Protein AF-A0A845M973-F1 (afdb_monomer)

Structure (mmCIF, N/CA/C/O backbone):
data_AF-A0A845M973-F1
#
_entry.id   AF-A0A845M973-F1
#
loop_
_atom_site.group_PDB
_atom_site.id
_atom_site.type_symbol
_atom_site.label_atom_id
_atom_site.label_alt_id
_atom_site.label_comp_id
_atom_site.label_asym_id
_atom_site.label_entity_id
_atom_site.label_seq_id
_atom_site.pdbx_PDB_ins_code
_atom_site.Cartn_x
_atom_site.Cartn_y
_atom_site.Cartn_z
_atom_site.occupancy
_atom_site.B_iso_or_equiv
_atom_site.auth_seq_id
_atom_site.auth_comp_id
_atom_site.auth_asym_id
_atom_site.auth_atom_id
_atom_site.pdbx_PDB_model_num
ATOM 1 N N . MET A 1 1 ? 4.273 -19.108 -10.638 1.00 31.70 1 MET A N 1
ATOM 2 C CA . MET A 1 1 ? 5.138 -18.362 -9.696 1.00 31.70 1 MET A CA 1
ATOM 3 C C . MET A 1 1 ? 4.333 -18.143 -8.424 1.00 31.70 1 MET A C 1
ATOM 5 O O . MET A 1 1 ? 3.126 -17.984 -8.568 1.00 31.70 1 MET A O 1
ATOM 9 N N . PRO A 1 2 ? 4.911 -18.217 -7.215 1.00 29.28 2 PRO A N 1
ATOM 10 C CA . PRO A 1 2 ? 4.140 -17.965 -6.001 1.00 29.28 2 PRO A CA 1
ATOM 11 C C . PRO A 1 2 ? 3.751 -16.478 -5.914 1.00 29.28 2 PRO A C 1
ATOM 13 O O . PRO A 1 2 ? 4.566 -15.607 -6.217 1.00 29.28 2 PRO A O 1
ATOM 16 N N . LEU A 1 3 ? 2.496 -16.212 -5.546 1.00 27.56 3 LEU A N 1
ATOM 17 C CA . LEU A 1 3 ? 1.984 -14.883 -5.195 1.00 27.56 3 LEU A CA 1
ATOM 18 C C . LEU A 1 3 ? 2.627 -14.421 -3.881 1.00 27.56 3 LEU A C 1
ATOM 20 O O . LEU A 1 3 ? 2.802 -15.236 -2.972 1.00 27.56 3 LEU A O 1
ATOM 24 N N . LYS A 1 4 ? 2.958 -13.130 -3.756 1.00 31.61 4 LYS A N 1
ATOM 25 C CA . LYS A 1 4 ? 3.402 -12.577 -2.470 1.00 31.61 4 LYS A CA 1
ATOM 26 C C . LYS A 1 4 ? 2.209 -12.365 -1.560 1.00 31.61 4 LYS A C 1
ATOM 28 O O . LYS A 1 4 ? 1.213 -11.799 -1.987 1.00 31.61 4 LYS A O 1
ATOM 33 N N . THR A 1 5 ? 2.319 -12.770 -0.303 1.00 36.38 5 THR A N 1
ATOM 34 C CA . THR A 1 5 ? 1.262 -12.541 0.684 1.00 36.38 5 THR A CA 1
ATOM 35 C C . THR A 1 5 ? 1.669 -11.391 1.598 1.00 36.38 5 THR A C 1
ATOM 37 O O . THR A 1 5 ? 2.703 -11.459 2.249 1.00 36.38 5 THR A O 1
ATOM 40 N N . THR A 1 6 ? 0.868 -10.335 1.644 1.00 35.75 6 THR A N 1
ATOM 41 C CA . THR A 1 6 ? 0.960 -9.281 2.656 1.00 35.75 6 THR A CA 1
ATOM 42 C C . THR A 1 6 ? -0.144 -9.538 3.674 1.00 35.75 6 THR A C 1
ATOM 44 O O . THR A 1 6 ? -1.317 -9.602 3.310 1.00 35.75 6 THR A O 1
ATOM 47 N N . GLN A 1 7 ? 0.189 -9.709 4.946 1.00 35.84 7 GLN A N 1
ATOM 48 C CA . GLN A 1 7 ? -0.807 -9.971 5.984 1.00 35.84 7 GLN A CA 1
ATOM 49 C C . GLN A 1 7 ? -1.012 -8.706 6.825 1.00 35.84 7 GLN A C 1
ATOM 51 O O . GLN A 1 7 ? -0.075 -7.972 7.120 1.00 35.84 7 GLN A O 1
ATOM 56 N N . LEU A 1 8 ? -2.249 -8.386 7.190 1.00 32.47 8 LEU A N 1
ATOM 57 C CA . LEU A 1 8 ? -2.534 -7.337 8.168 1.00 32.47 8 LEU A CA 1
ATOM 58 C C . LEU A 1 8 ? -3.010 -8.019 9.448 1.00 32.47 8 LEU A C 1
ATOM 60 O O . LEU A 1 8 ? -4.032 -8.704 9.460 1.00 32.47 8 LEU A O 1
ATOM 64 N N . ALA A 1 9 ? -2.238 -7.845 10.513 1.00 33.09 9 ALA A N 1
ATOM 65 C CA . ALA A 1 9 ? -2.456 -8.436 11.819 1.00 33.09 9 ALA A CA 1
ATOM 66 C C . ALA A 1 9 ? -3.034 -7.402 12.790 1.00 33.09 9 ALA A C 1
ATOM 68 O O . ALA A 1 9 ? -2.584 -6.263 12.817 1.00 33.09 9 ALA A O 1
ATOM 69 N N . PHE A 1 10 ? -3.973 -7.782 13.650 1.00 34.75 10 PHE A N 1
ATOM 70 C CA . PHE A 1 10 ? -4.493 -6.897 14.701 1.00 34.75 10 PHE A CA 1
ATOM 71 C C . PHE A 1 10 ? -4.244 -7.482 16.105 1.00 34.75 10 PHE A C 1
ATOM 73 O O . PHE A 1 10 ? -4.262 -8.702 16.283 1.00 34.75 10 PHE A O 1
ATOM 80 N N . ALA A 1 11 ? -3.969 -6.646 17.114 1.00 32.91 11 ALA A N 1
ATOM 81 C CA . ALA A 1 11 ? -3.747 -7.060 18.504 1.00 32.91 11 ALA A CA 1
ATOM 82 C C . ALA A 1 11 ? -4.332 -6.076 19.527 1.00 32.91 11 ALA A C 1
ATOM 84 O O . ALA A 1 11 ? -4.243 -4.871 19.370 1.00 32.91 11 ALA A O 1
ATOM 85 N N . ALA A 1 12 ? -4.910 -6.561 20.620 1.00 33.31 12 ALA A N 1
ATOM 86 C CA . ALA A 1 12 ? -5.414 -5.680 21.676 1.00 33.31 12 ALA A CA 1
ATOM 87 C C . ALA A 1 12 ? -4.277 -5.215 22.610 1.00 33.31 12 ALA A C 1
ATOM 89 O O . ALA A 1 12 ? -3.415 -6.011 22.988 1.00 33.31 12 ALA A O 1
ATOM 90 N N . ALA A 1 13 ? -4.293 -3.948 23.031 1.00 34.69 13 ALA A N 1
ATOM 91 C CA . ALA A 1 13 ? -3.368 -3.421 24.037 1.00 34.69 13 ALA A CA 1
ATOM 92 C C . ALA A 1 13 ? -3.943 -3.591 25.456 1.00 34.69 13 ALA A C 1
ATOM 94 O O . ALA A 1 13 ? -5.002 -3.043 25.745 1.00 34.69 13 ALA A O 1
ATOM 95 N N . PHE A 1 14 ? -3.247 -4.286 26.368 1.00 37.53 14 PHE A N 1
ATOM 96 C CA . PHE A 1 14 ? -3.538 -4.226 27.813 1.00 37.53 14 PHE A CA 1
ATOM 97 C C . PHE A 1 14 ? -2.258 -4.310 28.669 1.00 37.53 14 PHE A C 1
ATOM 99 O O . PHE A 1 14 ? -1.285 -4.946 28.253 1.00 37.53 14 PHE A O 1
ATOM 106 N N . PRO A 1 15 ? -2.220 -3.685 29.868 1.00 37.50 15 PRO A N 1
ATOM 107 C CA . PRO A 1 15 ? -1.037 -3.654 30.714 1.00 37.50 15 PRO A CA 1
ATOM 108 C C . PRO A 1 15 ? -0.795 -5.013 31.375 1.00 37.50 15 PRO A C 1
ATOM 110 O O . PRO A 1 15 ? -1.717 -5.658 31.868 1.00 37.50 15 PRO A O 1
ATOM 113 N N . LEU A 1 16 ? 0.484 -5.385 31.398 1.00 44.50 16 LEU A N 1
ATOM 114 C CA . LEU A 1 16 ? 1.144 -6.448 32.158 1.00 44.50 16 LEU A CA 1
ATOM 115 C C . LEU A 1 16 ? 0.275 -7.172 33.214 1.00 44.50 16 LEU A C 1
ATOM 117 O O . LEU A 1 16 ? 0.169 -6.731 34.357 1.00 44.50 16 LEU A O 1
ATOM 121 N N . LEU A 1 17 ? -0.244 -8.350 32.860 1.00 36.22 17 LEU A N 1
ATOM 122 C CA . LEU A 1 17 ? -0.428 -9.478 33.777 1.00 36.22 17 LEU A CA 1
ATOM 123 C C . LEU A 1 17 ? -0.459 -10.784 32.973 1.00 36.22 17 LEU A C 1
ATOM 125 O O . LEU A 1 17 ? -1.098 -10.907 31.933 1.00 36.22 17 LEU A O 1
ATOM 129 N N . LEU A 1 18 ? 0.345 -11.730 33.446 1.00 40.66 18 LEU A N 1
ATOM 130 C CA . LEU A 1 18 ? 0.792 -12.933 32.761 1.00 40.66 18 LEU A CA 1
ATOM 131 C C . LEU A 1 18 ? -0.341 -13.973 32.637 1.00 40.66 18 LEU A C 1
ATOM 133 O O . LEU A 1 18 ? -0.429 -14.895 33.438 1.00 40.66 18 LEU A O 1
ATOM 137 N N . THR A 1 19 ? -1.186 -13.838 31.616 1.00 33.56 19 THR A N 1
ATOM 138 C CA . THR A 1 19 ? -1.995 -14.925 31.037 1.00 33.56 19 THR A CA 1
ATOM 139 C C . THR A 1 19 ? -2.169 -14.635 29.549 1.00 33.56 19 THR A C 1
ATOM 141 O O . THR A 1 19 ? -2.999 -13.815 29.168 1.00 33.56 19 THR A O 1
ATOM 144 N N . SER A 1 20 ? -1.365 -15.274 28.698 1.00 34.19 20 SER A N 1
ATOM 145 C CA . SER A 1 20 ? -1.457 -15.163 27.237 1.00 34.19 20 SER A CA 1
ATOM 146 C C . SER A 1 20 ? -2.658 -15.950 26.702 1.00 34.19 20 SER A C 1
ATOM 148 O O . SER A 1 20 ? -2.512 -16.958 26.013 1.00 34.19 20 SER A O 1
ATOM 150 N N . THR A 1 21 ? -3.865 -15.522 27.048 1.00 35.47 21 THR A N 1
ATOM 151 C CA . THR A 1 21 ? -5.027 -15.787 26.206 1.00 35.47 21 THR A CA 1
ATOM 152 C C . THR A 1 21 ? -5.011 -14.703 25.143 1.00 35.47 21 THR A C 1
ATOM 154 O O . THR A 1 21 ? -5.243 -13.541 25.469 1.00 35.47 21 THR A O 1
ATOM 157 N N . LEU A 1 22 ? -4.664 -15.068 23.906 1.00 40.78 22 LEU A N 1
ATOM 158 C CA . LEU A 1 22 ? -4.862 -14.226 22.728 1.00 40.78 22 LEU A CA 1
ATOM 159 C C . LEU A 1 22 ? -6.330 -13.787 22.732 1.00 40.78 22 LEU A C 1
ATOM 161 O O . LEU A 1 22 ? -7.222 -14.570 22.416 1.00 40.78 22 LEU A O 1
ATOM 165 N N . THR A 1 23 ? -6.595 -12.569 23.195 1.00 44.12 23 THR A N 1
ATOM 166 C CA . THR A 1 23 ? -7.900 -11.946 23.010 1.00 44.12 23 THR A CA 1
ATOM 167 C C . THR A 1 23 ? -8.103 -11.803 21.506 1.00 44.12 23 THR A C 1
ATOM 169 O O . THR A 1 23 ? -7.170 -11.331 20.844 1.00 44.12 23 THR A O 1
ATOM 172 N N . PRO A 1 24 ? -9.262 -12.205 20.955 1.00 54.09 24 PRO A N 1
ATOM 173 C CA . PRO A 1 24 ? -9.554 -11.946 19.551 1.00 54.09 24 PRO A CA 1
ATOM 174 C C . PRO A 1 24 ? -9.375 -10.450 19.278 1.00 54.09 24 PRO A C 1
ATOM 176 O O . PRO A 1 24 ? -9.589 -9.624 20.175 1.00 54.09 24 PRO A O 1
ATOM 179 N N . ALA A 1 25 ? -8.938 -10.105 18.067 1.00 56.28 25 ALA A N 1
ATOM 180 C CA . ALA A 1 25 ? -8.920 -8.714 17.648 1.00 56.28 25 ALA A CA 1
ATOM 181 C C . ALA A 1 25 ? -10.307 -8.116 17.899 1.00 56.28 25 ALA A C 1
ATOM 183 O O . ALA A 1 25 ? -11.324 -8.694 17.521 1.00 56.28 25 ALA A O 1
ATOM 184 N N . ALA A 1 26 ? -10.350 -6.983 18.592 1.00 65.19 26 ALA A N 1
ATOM 185 C CA . ALA A 1 26 ? -11.585 -6.237 18.696 1.00 65.19 26 ALA A CA 1
ATOM 186 C C . ALA A 1 26 ? -11.786 -5.495 17.375 1.00 65.19 26 ALA A C 1
ATOM 188 O O . ALA A 1 26 ? -10.930 -4.691 17.002 1.00 65.19 26 ALA A O 1
ATOM 189 N N . ALA A 1 27 ? -12.895 -5.753 16.686 1.00 73.69 27 ALA A N 1
ATOM 190 C CA . ALA A 1 27 ? -13.362 -4.860 15.636 1.00 73.69 27 ALA A CA 1
ATOM 191 C C . ALA A 1 27 ? -13.695 -3.487 16.239 1.00 73.69 27 ALA A C 1
ATOM 193 O O . ALA A 1 27 ? -14.292 -3.400 17.320 1.00 73.69 27 ALA A O 1
ATOM 194 N N . GLY A 1 28 ? -13.294 -2.421 15.549 1.00 85.81 28 GLY A N 1
ATOM 195 C CA . GLY A 1 28 ? -13.515 -1.051 15.990 1.00 85.81 28 GLY A CA 1
ATOM 196 C C . GLY A 1 28 ? -12.348 -0.136 15.645 1.00 85.81 28 GLY A C 1
ATOM 197 O O . GLY A 1 28 ? -11.932 -0.052 14.496 1.00 85.81 28 GLY A O 1
ATOM 198 N N . GLU A 1 29 ? -11.833 0.566 16.646 1.00 92.56 29 GLU A N 1
ATOM 199 C CA . GLU A 1 29 ? -10.764 1.548 16.500 1.00 92.56 29 GLU A CA 1
ATOM 200 C C . GLU A 1 29 ? -9.392 0.884 16.328 1.00 92.56 29 GLU A C 1
ATOM 202 O O . GLU A 1 29 ? -9.038 -0.016 17.091 1.00 92.56 29 GLU A O 1
ATOM 207 N N . ILE A 1 30 ? -8.576 1.398 15.406 1.00 94.06 30 ILE A N 1
ATOM 208 C CA . ILE A 1 30 ? -7.131 1.161 15.368 1.00 94.06 30 ILE A CA 1
ATOM 209 C C . ILE A 1 30 ? -6.437 2.178 16.284 1.00 94.06 30 ILE A C 1
ATOM 211 O O . ILE A 1 30 ? -6.294 3.355 15.953 1.00 94.06 30 ILE A O 1
ATOM 215 N N . THR A 1 31 ? -5.962 1.707 17.434 1.00 94.00 31 THR A N 1
ATOM 216 C CA . THR A 1 31 ? -5.349 2.528 18.491 1.00 94.00 31 THR A CA 1
ATOM 217 C C . THR A 1 31 ? -3.847 2.737 18.313 1.00 94.00 31 THR A C 1
ATOM 219 O O . THR A 1 31 ? -3.249 3.557 19.008 1.00 94.00 31 THR A O 1
ATOM 222 N N . GLY A 1 32 ? -3.219 2.015 17.385 1.00 94.00 32 GLY A N 1
ATOM 223 C CA . GLY A 1 32 ? -1.821 2.234 17.041 1.00 94.00 32 GLY A CA 1
ATOM 224 C C . GLY A 1 32 ? -1.271 1.224 16.045 1.00 94.00 32 GLY A C 1
ATOM 225 O O . GLY A 1 32 ? -1.946 0.281 15.641 1.00 94.00 32 GLY A O 1
ATOM 226 N N . PHE A 1 33 ? -0.012 1.417 15.667 1.00 96.38 33 PHE A N 1
ATOM 227 C CA . PHE A 1 33 ? 0.766 0.467 14.879 1.00 96.38 33 PHE A CA 1
ATOM 228 C C . PHE A 1 33 ? 1.802 -0.202 15.789 1.00 96.38 33 PHE A C 1
ATOM 230 O O . PHE A 1 33 ? 2.600 0.486 16.423 1.00 96.38 33 PHE A O 1
ATOM 237 N N . ASP A 1 34 ? 1.756 -1.531 15.877 1.00 94.69 34 ASP A N 1
ATOM 238 C CA . ASP A 1 34 ? 2.650 -2.346 16.711 1.00 94.69 34 ASP A CA 1
ATOM 239 C C . ASP A 1 34 ? 3.972 -2.630 15.986 1.00 94.69 34 ASP A C 1
ATOM 241 O O . ASP A 1 34 ? 5.044 -2.562 16.584 1.00 94.69 34 ASP A O 1
ATOM 245 N N . GLY A 1 35 ? 3.919 -2.898 14.676 1.00 94.44 35 GLY A N 1
ATOM 246 C CA . GLY A 1 35 ? 5.130 -3.096 13.887 1.00 94.44 35 GLY A CA 1
ATOM 247 C C . GLY A 1 35 ? 4.933 -3.808 12.555 1.00 94.44 35 GLY A C 1
ATOM 248 O O . GLY A 1 35 ? 3.837 -4.238 12.197 1.00 94.44 35 GLY A O 1
ATOM 249 N N . ALA A 1 36 ? 6.041 -3.918 11.827 1.00 95.25 36 ALA A N 1
ATOM 250 C CA . ALA A 1 36 ? 6.170 -4.661 10.581 1.00 95.25 36 ALA A CA 1
ATOM 251 C C . ALA A 1 36 ? 7.010 -5.925 10.811 1.00 95.25 36 ALA A C 1
ATOM 253 O O . ALA A 1 36 ? 8.036 -5.860 11.491 1.00 95.25 36 ALA A O 1
ATOM 254 N N . PHE A 1 37 ? 6.590 -7.052 10.240 1.00 94.94 37 PHE A N 1
ATOM 255 C CA . PHE A 1 37 ? 7.223 -8.357 10.441 1.00 94.94 37 PHE A CA 1
ATOM 256 C C . PHE A 1 37 ? 7.390 -9.110 9.118 1.00 94.94 37 PHE A C 1
ATOM 258 O O . PHE A 1 37 ? 6.716 -8.816 8.132 1.00 94.94 37 PHE A O 1
ATOM 265 N N . GLY A 1 38 ? 8.282 -10.101 9.114 1.00 93.56 38 GLY A N 1
ATOM 266 C CA . GLY A 1 38 ? 8.561 -10.917 7.935 1.00 93.56 38 GLY A CA 1
ATOM 267 C C . GLY A 1 38 ? 9.431 -10.198 6.903 1.00 93.56 38 GLY A C 1
ATOM 268 O O . GLY A 1 38 ? 10.332 -9.437 7.255 1.00 93.56 38 GLY A O 1
ATOM 269 N N . ASP A 1 39 ? 9.156 -10.446 5.626 1.00 92.75 39 ASP A N 1
ATOM 270 C CA . ASP A 1 39 ? 10.010 -10.076 4.491 1.00 92.75 39 ASP A CA 1
ATOM 271 C C . ASP A 1 39 ? 9.729 -8.668 3.951 1.00 92.75 39 ASP A C 1
ATOM 273 O O . ASP A 1 39 ? 9.759 -8.398 2.743 1.00 92.75 39 ASP A O 1
ATOM 277 N N . GLY A 1 40 ? 9.485 -7.728 4.859 1.00 93.75 40 GLY A N 1
ATOM 278 C CA . GLY A 1 40 ? 9.363 -6.326 4.513 1.00 93.75 40 GLY A CA 1
ATOM 279 C C . GLY A 1 40 ? 9.606 -5.389 5.682 1.00 93.75 40 GLY A C 1
ATOM 280 O O . GLY A 1 40 ? 9.678 -5.788 6.842 1.00 93.75 40 GLY A O 1
ATOM 281 N N . ILE A 1 41 ? 9.744 -4.108 5.352 1.00 95.56 41 ILE A N 1
ATOM 282 C CA . ILE A 1 41 ? 9.978 -3.041 6.325 1.00 95.56 41 ILE A CA 1
ATOM 283 C C . ILE A 1 41 ? 9.054 -1.857 6.074 1.00 95.56 41 ILE A C 1
ATOM 285 O O . ILE A 1 41 ? 8.584 -1.646 4.953 1.00 95.56 41 ILE A O 1
ATOM 289 N N . ILE A 1 42 ? 8.883 -1.032 7.107 1.00 97.44 42 ILE A N 1
ATOM 290 C CA . ILE A 1 42 ? 8.415 0.344 6.950 1.00 97.44 42 ILE A CA 1
ATOM 291 C C . ILE A 1 42 ? 9.625 1.257 6.810 1.00 97.44 42 ILE A C 1
ATOM 293 O O . ILE A 1 42 ? 10.473 1.342 7.698 1.00 97.44 42 ILE A O 1
ATOM 297 N N . TYR A 1 43 ? 9.713 1.928 5.667 1.00 96.31 43 TYR A N 1
ATOM 298 C CA . TYR A 1 43 ? 10.751 2.903 5.394 1.00 96.31 43 TYR A CA 1
ATOM 299 C C . TYR A 1 43 ? 10.414 4.238 6.062 1.00 96.31 43 TYR A C 1
ATOM 301 O O . TYR A 1 43 ? 9.370 4.837 5.797 1.00 96.31 43 TYR A O 1
ATOM 309 N N . ILE A 1 44 ? 11.327 4.706 6.912 1.00 97.06 44 ILE A N 1
ATOM 310 C CA . ILE A 1 44 ? 11.241 6.005 7.578 1.00 97.06 44 ILE A CA 1
ATOM 311 C C . ILE A 1 44 ? 11.855 7.061 6.659 1.00 97.06 44 ILE A C 1
ATOM 313 O O . ILE A 1 44 ? 13.074 7.233 6.622 1.00 97.06 44 ILE A O 1
ATOM 317 N N . ASP A 1 45 ? 11.008 7.752 5.900 1.00 94.94 45 ASP A N 1
ATOM 318 C CA . ASP A 1 45 ? 11.449 8.844 5.037 1.00 94.94 45 ASP A CA 1
ATOM 319 C C . ASP A 1 45 ? 11.647 10.139 5.832 1.00 94.94 45 ASP A C 1
ATOM 321 O O . ASP A 1 45 ? 10.723 10.926 6.054 1.00 94.94 45 ASP A O 1
ATOM 325 N N . THR A 1 46 ? 12.884 10.376 6.261 1.00 95.75 46 THR A N 1
ATOM 326 C CA . THR A 1 46 ? 13.231 11.576 7.028 1.00 95.75 46 THR A CA 1
ATOM 327 C C . THR A 1 46 ? 13.126 12.862 6.209 1.00 95.75 46 THR A C 1
ATOM 329 O O . THR A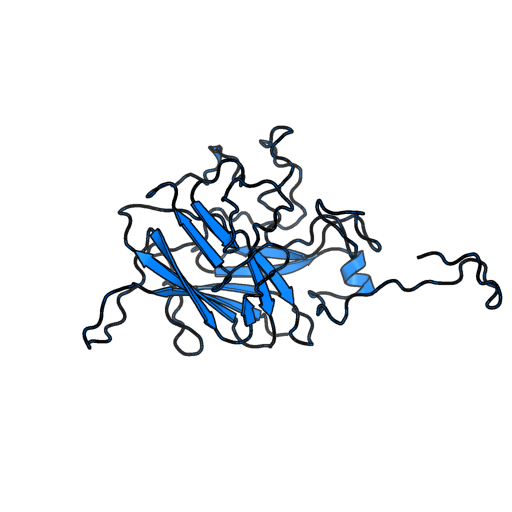 1 46 ? 13.089 13.936 6.800 1.00 95.75 46 THR A O 1
ATOM 332 N N . THR A 1 47 ? 13.083 12.789 4.872 1.00 93.12 47 THR A N 1
ATOM 333 C CA . THR A 1 47 ? 12.903 13.979 4.019 1.00 93.12 47 THR A CA 1
ATOM 334 C C . THR A 1 47 ? 11.461 14.489 4.049 1.00 93.12 47 THR A C 1
ATOM 336 O O . THR A 1 47 ? 11.228 15.686 3.908 1.00 93.12 47 THR A O 1
ATOM 339 N N . GLU A 1 48 ? 10.510 13.601 4.347 1.00 92.12 48 GLU A N 1
ATOM 340 C CA . GLU A 1 48 ? 9.091 13.901 4.573 1.00 92.12 48 GLU A CA 1
ATOM 341 C C . GLU A 1 48 ? 8.740 13.981 6.073 1.00 92.12 48 GLU A C 1
ATOM 343 O O . GLU A 1 48 ? 7.569 13.896 6.454 1.00 92.12 48 GLU A O 1
ATOM 348 N N . ASN A 1 49 ? 9.751 14.127 6.941 1.00 96.12 49 ASN A N 1
ATOM 349 C CA . ASN A 1 49 ? 9.622 14.176 8.403 1.00 96.12 49 ASN A CA 1
ATOM 350 C C . ASN A 1 49 ? 8.917 12.954 9.020 1.00 96.12 49 ASN A C 1
ATOM 352 O O . ASN A 1 49 ? 8.302 13.061 10.081 1.00 96.12 49 ASN A O 1
ATOM 356 N N . VAL A 1 50 ? 8.994 11.785 8.377 1.00 97.25 50 VAL A N 1
ATOM 357 C CA . VAL A 1 50 ? 8.444 10.551 8.945 1.00 97.25 50 VAL A CA 1
ATOM 358 C C . VAL A 1 50 ? 9.287 10.133 10.148 1.00 97.25 50 VAL A C 1
ATOM 360 O O . VAL A 1 50 ? 10.516 10.098 10.087 1.00 97.25 50 VAL A O 1
ATOM 363 N N . THR A 1 51 ? 8.624 9.799 11.249 1.00 97.19 51 THR A N 1
ATOM 364 C CA . THR A 1 51 ? 9.247 9.361 12.506 1.00 97.19 51 THR A CA 1
ATOM 365 C C . THR A 1 51 ? 8.884 7.908 12.816 1.00 97.19 51 THR A C 1
ATOM 367 O O . THR A 1 51 ? 7.857 7.432 12.342 1.00 97.19 51 THR A O 1
ATOM 370 N N . PRO A 1 52 ? 9.680 7.144 13.584 1.00 96.12 52 PRO A N 1
ATOM 371 C CA . PRO A 1 52 ? 9.276 5.802 14.008 1.00 96.12 52 PRO A CA 1
ATOM 372 C C . PRO A 1 52 ? 7.915 5.804 14.739 1.00 96.12 52 PRO A C 1
ATOM 374 O O . PRO A 1 52 ? 7.675 6.713 15.533 1.00 96.12 52 PRO A O 1
ATOM 377 N N . PRO A 1 53 ? 7.039 4.802 14.515 1.00 96.06 53 PRO A N 1
ATOM 378 C CA . PRO A 1 53 ? 7.296 3.537 13.811 1.00 96.06 53 PRO A CA 1
ATOM 379 C C . PRO A 1 53 ? 7.072 3.573 12.284 1.00 96.06 53 PRO A C 1
ATOM 381 O O . PRO A 1 53 ? 7.145 2.536 11.631 1.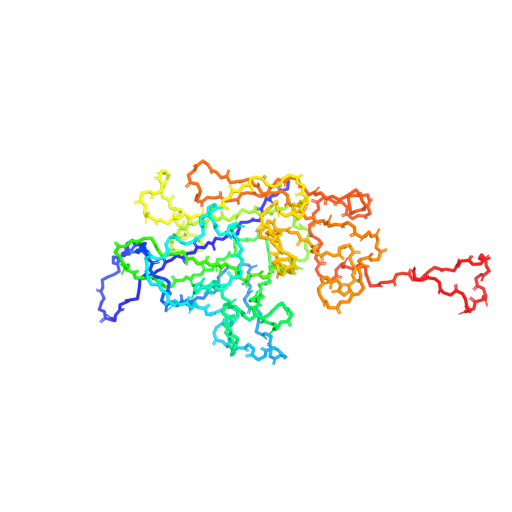00 96.06 53 PRO A O 1
ATOM 384 N N . GLY A 1 54 ? 6.818 4.744 11.696 1.00 96.88 54 GLY A N 1
ATOM 385 C CA . GLY A 1 54 ? 6.652 4.943 10.249 1.00 96.88 54 GLY A CA 1
ATOM 386 C C . GLY A 1 54 ? 5.205 4.906 9.752 1.00 96.88 54 GLY A C 1
ATOM 387 O O . GLY A 1 54 ? 4.919 5.417 8.668 1.00 96.88 54 GLY A O 1
ATOM 388 N N . ILE A 1 55 ? 4.293 4.358 10.558 1.00 97.88 55 ILE A N 1
ATOM 389 C CA . ILE A 1 55 ? 2.843 4.405 10.352 1.00 97.88 55 ILE A CA 1
ATOM 390 C C . ILE A 1 55 ? 2.194 4.985 11.607 1.00 97.88 55 ILE A C 1
ATOM 392 O O . ILE A 1 55 ? 2.576 4.637 12.724 1.00 97.88 55 ILE A O 1
ATOM 396 N N . GLN A 1 56 ? 1.182 5.824 11.422 1.00 96.31 56 GLN A N 1
ATOM 397 C CA . GLN A 1 56 ? 0.248 6.228 12.468 1.00 96.31 56 GLN A CA 1
ATOM 398 C C . GLN A 1 56 ? -1.193 5.946 12.039 1.00 96.31 56 GLN A C 1
ATOM 400 O O . GLN A 1 56 ? -1.523 6.018 10.850 1.00 96.31 56 GLN A O 1
ATOM 405 N N . SER A 1 57 ? -2.045 5.643 13.016 1.00 95.50 57 SER A N 1
ATOM 406 C CA . SER A 1 57 ? -3.495 5.665 12.857 1.00 95.50 57 SER A CA 1
ATOM 407 C C . SER A 1 57 ? -4.041 6.996 13.364 1.00 95.50 57 SER A C 1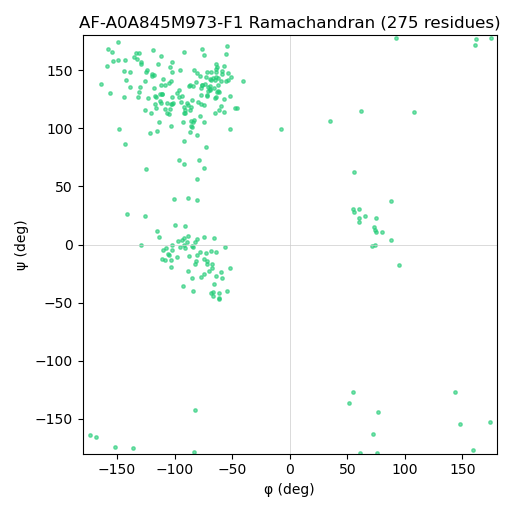
ATOM 409 O O . SER A 1 57 ? -3.674 7.469 14.439 1.00 95.50 57 SER A O 1
ATOM 411 N N . ILE A 1 58 ? -4.918 7.608 12.577 1.00 94.94 58 ILE A N 1
ATOM 412 C CA . ILE A 1 58 ? -5.689 8.782 12.974 1.00 94.94 58 ILE A CA 1
ATOM 413 C C . ILE A 1 58 ? -7.146 8.350 13.056 1.00 94.94 58 ILE A C 1
ATOM 415 O O . ILE A 1 58 ? -7.688 7.857 12.069 1.00 94.94 58 ILE A O 1
ATOM 419 N N . THR A 1 59 ? -7.761 8.559 14.218 1.00 94.56 59 THR A N 1
ATOM 420 C CA . THR A 1 59 ? -9.195 8.357 14.448 1.00 94.56 59 THR A CA 1
ATOM 421 C C . THR A 1 59 ? -9.831 9.710 14.762 1.00 94.56 59 THR A C 1
ATOM 423 O O . THR A 1 59 ? -9.745 10.202 15.887 1.00 94.56 59 THR A O 1
ATOM 426 N N . GLY A 1 60 ? -10.441 10.349 13.767 1.00 92.06 60 GLY A N 1
ATOM 427 C CA . GLY A 1 60 ? -11.202 11.587 13.936 1.00 92.06 60 GLY A CA 1
ATOM 428 C C . GLY A 1 60 ? -12.656 11.355 14.357 1.00 92.06 60 GLY A C 1
ATOM 429 O O . GLY A 1 60 ? -13.229 12.200 15.047 1.00 92.06 60 GLY A O 1
ATOM 430 N N . ALA A 1 61 ? -13.248 10.217 13.985 1.00 91.38 61 ALA A N 1
ATOM 431 C CA . ALA A 1 61 ? -14.609 9.840 14.357 1.00 91.38 61 ALA A CA 1
ATOM 432 C C . ALA A 1 61 ? -14.718 8.328 14.592 1.00 91.38 61 ALA A C 1
ATOM 434 O O . ALA A 1 61 ? -14.359 7.534 13.734 1.00 91.38 61 ALA A O 1
ATOM 435 N N . LEU A 1 62 ? -15.242 7.920 15.748 1.00 92.56 62 LEU A N 1
ATOM 436 C CA . LEU A 1 62 ? -15.582 6.519 16.000 1.00 92.56 62 LEU A CA 1
ATOM 437 C C . LEU A 1 62 ? -16.923 6.179 15.361 1.00 92.56 62 LEU A C 1
ATOM 439 O O . LEU A 1 62 ? -17.843 6.999 15.380 1.00 92.56 62 LEU A O 1
ATOM 443 N N . ASN A 1 63 ? -17.060 4.934 14.910 1.00 89.25 63 ASN A N 1
ATOM 444 C CA . ASN A 1 63 ? -18.292 4.414 14.320 1.00 89.25 63 ASN A CA 1
ATOM 445 C C . ASN A 1 63 ? -18.736 5.190 13.063 1.00 89.25 63 ASN A C 1
ATOM 447 O O . ASN A 1 63 ? -19.935 5.355 12.824 1.00 89.25 63 ASN A O 1
ATOM 451 N N . ASN A 1 64 ? -17.768 5.728 12.318 1.00 82.00 64 ASN A N 1
ATOM 452 C CA . ASN A 1 64 ? -17.980 6.349 11.021 1.00 82.00 64 ASN A CA 1
ATOM 453 C C . ASN A 1 64 ? -17.961 5.258 9.936 1.00 82.00 64 ASN A C 1
ATOM 455 O O . ASN A 1 64 ? -16.916 4.770 9.521 1.00 82.00 64 ASN A O 1
ATOM 459 N N . ASP A 1 65 ? -19.156 4.877 9.510 1.00 75.38 65 ASP A N 1
ATOM 460 C CA . ASP A 1 65 ? -19.404 4.106 8.290 1.00 75.38 65 ASP A CA 1
ATOM 461 C C . ASP A 1 65 ? -19.661 5.132 7.173 1.00 75.38 65 ASP A C 1
ATOM 463 O O . ASP A 1 65 ? -20.806 5.442 6.825 1.00 75.38 65 ASP A O 1
ATOM 467 N N . ASP A 1 66 ? -18.600 5.856 6.798 1.00 65.94 66 ASP A N 1
ATOM 468 C CA . ASP A 1 66 ? -18.674 7.055 5.958 1.00 65.94 66 ASP A CA 1
ATOM 469 C C . ASP A 1 66 ? -18.137 6.847 4.539 1.00 65.94 66 ASP A C 1
ATOM 471 O O . ASP A 1 66 ? -18.487 7.643 3.658 1.00 65.94 66 ASP A O 1
ATOM 475 N N . PHE A 1 67 ? -17.430 5.746 4.257 1.00 66.94 67 PHE A N 1
ATOM 476 C CA . PHE A 1 67 ? -17.012 5.346 2.910 1.00 66.94 67 PHE A CA 1
ATOM 477 C C . PHE A 1 67 ? -18.133 4.650 2.148 1.00 66.94 67 PHE A C 1
ATOM 479 O O . PHE A 1 67 ? -18.003 3.556 1.613 1.00 66.94 67 PHE A O 1
ATOM 486 N N . THR A 1 68 ? -19.258 5.344 2.030 1.00 58.97 68 THR A N 1
ATOM 487 C CA . THR A 1 68 ? -20.439 4.838 1.336 1.00 58.97 68 THR A CA 1
ATOM 488 C C . THR A 1 68 ? -20.450 5.243 -0.138 1.00 58.97 68 THR A C 1
ATOM 490 O O . THR A 1 68 ? -19.818 6.208 -0.562 1.00 58.97 68 THR A O 1
ATOM 493 N N . SER A 1 69 ? -21.305 4.599 -0.937 1.00 58.56 69 SER A N 1
ATOM 494 C CA . SER A 1 69 ? -21.588 5.056 -2.312 1.00 58.56 69 SER A CA 1
ATOM 495 C C . SER A 1 69 ? -21.979 6.546 -2.416 1.00 58.56 69 SER A C 1
ATOM 497 O O . SER A 1 69 ? -21.845 7.134 -3.488 1.00 58.56 69 SER A O 1
ATOM 499 N N . ALA A 1 70 ? -22.426 7.175 -1.319 1.00 54.41 70 ALA A N 1
ATOM 500 C CA . ALA A 1 70 ? -22.813 8.581 -1.278 1.00 54.41 70 ALA A CA 1
ATOM 501 C C . ALA A 1 70 ? -21.627 9.564 -1.232 1.00 54.41 70 ALA A C 1
ATOM 503 O O . ALA A 1 70 ? -21.780 10.679 -1.727 1.00 54.41 70 ALA A O 1
ATOM 504 N N . ASN A 1 71 ? -20.458 9.182 -0.689 1.00 55.28 71 ASN A N 1
ATOM 505 C CA . ASN A 1 71 ? -19.246 10.021 -0.728 1.00 55.28 71 ASN A CA 1
ATOM 506 C C . ASN A 1 71 ? -18.352 9.720 -1.948 1.00 55.28 71 ASN A C 1
ATOM 508 O O . ASN A 1 71 ? -17.244 10.247 -2.062 1.00 55.28 71 ASN A O 1
ATOM 512 N N . GLY A 1 72 ? -18.821 8.851 -2.854 1.00 55.31 72 GLY A N 1
ATOM 513 C CA . GLY A 1 72 ? -18.075 8.428 -4.039 1.00 55.31 72 GLY A CA 1
ATOM 514 C C . GLY A 1 72 ? -16.754 7.736 -3.703 1.00 55.31 72 GLY A C 1
ATOM 515 O O . GLY A 1 72 ? -15.869 7.682 -4.555 1.00 55.31 72 GLY A O 1
ATOM 516 N N . PHE A 1 73 ? -16.609 7.249 -2.466 1.00 62.12 73 PHE A N 1
ATOM 517 C CA . PHE A 1 73 ? -15.409 6.602 -1.948 1.00 62.12 73 PHE A CA 1
ATOM 518 C C . PHE A 1 73 ? -14.158 7.484 -1.974 1.00 62.12 73 PHE A C 1
ATOM 520 O O . PHE A 1 73 ? -13.035 6.981 -1.990 1.00 62.12 73 PHE A O 1
ATOM 527 N N . SER A 1 74 ? -14.354 8.801 -2.004 1.00 66.62 74 SER A N 1
ATOM 528 C CA . SER A 1 74 ? -13.284 9.785 -2.104 1.00 66.62 74 SER A CA 1
ATOM 529 C C . SER A 1 74 ? -12.444 9.838 -0.819 1.00 66.62 74 SER A C 1
ATOM 531 O O . SER A 1 74 ? -13.000 9.774 0.278 1.00 66.62 74 SER A O 1
ATOM 533 N N . PRO A 1 75 ? -11.112 10.027 -0.918 1.00 67.31 75 PRO A N 1
ATOM 534 C CA . PRO A 1 75 ? -10.283 10.370 0.236 1.00 67.31 75 PRO A CA 1
ATOM 535 C C . PRO A 1 75 ? -10.491 11.822 0.710 1.00 67.31 75 PRO A C 1
ATOM 537 O O . PRO A 1 75 ? -9.942 12.221 1.740 1.00 67.31 75 PRO A O 1
ATOM 540 N N . SER A 1 76 ? -11.255 12.629 -0.035 1.00 68.94 76 SER A N 1
ATOM 541 C CA . SER A 1 76 ? -11.609 14.000 0.335 1.00 68.94 76 SER A CA 1
ATOM 542 C C . SER A 1 76 ? -12.478 14.014 1.591 1.00 68.94 76 SER A C 1
ATOM 544 O O . SER A 1 76 ? -13.511 13.352 1.656 1.00 68.94 76 SER A O 1
ATOM 546 N N . GLY A 1 77 ? -12.062 14.780 2.602 1.00 71.88 77 GLY A N 1
ATOM 547 C CA . GLY A 1 77 ? -12.816 14.915 3.852 1.00 71.88 77 GLY A CA 1
ATOM 548 C C . GLY A 1 77 ? -12.734 13.706 4.789 1.00 71.88 77 GLY A C 1
ATOM 549 O O . GLY A 1 77 ? -13.455 13.675 5.783 1.00 71.88 77 GLY A O 1
ATOM 550 N N . VAL A 1 78 ? -11.842 12.749 4.515 1.00 79.44 78 VAL A N 1
ATOM 551 C CA . VAL A 1 78 ? -11.610 11.597 5.391 1.00 79.44 78 VAL A CA 1
ATOM 552 C C . VAL A 1 78 ? -11.109 12.036 6.759 1.00 79.44 78 VAL A C 1
ATOM 554 O O . VAL A 1 78 ? -10.147 12.801 6.871 1.00 79.44 78 VAL A O 1
ATOM 557 N N . VAL A 1 79 ? -11.743 11.499 7.800 1.00 86.88 79 VAL A N 1
ATOM 558 C CA . VAL A 1 79 ? -11.413 11.779 9.204 1.00 86.88 79 VAL A CA 1
ATOM 559 C C . VAL A 1 79 ? -10.625 10.656 9.875 1.00 86.88 79 VAL A C 1
ATOM 561 O O . VAL A 1 79 ? -9.943 10.913 10.865 1.00 86.88 79 VAL A O 1
ATOM 564 N N . ASN A 1 80 ? -10.664 9.446 9.311 1.00 91.38 80 ASN A N 1
ATOM 565 C CA . ASN A 1 80 ? -9.949 8.282 9.817 1.00 91.38 80 ASN A CA 1
ATOM 566 C C . ASN A 1 80 ? -9.017 7.695 8.762 1.00 91.38 80 ASN A C 1
ATOM 568 O O . ASN A 1 80 ? -9.446 7.345 7.660 1.00 91.38 80 ASN A O 1
ATOM 572 N N . CYS A 1 81 ? -7.739 7.540 9.089 1.00 92.00 81 CYS A N 1
ATOM 573 C CA . CYS A 1 81 ? -6.783 7.001 8.134 1.00 92.00 81 CYS A CA 1
ATOM 574 C C . CYS A 1 81 ? -5.590 6.299 8.780 1.00 92.00 81 CYS A C 1
ATOM 576 O O . CYS A 1 81 ? -5.218 6.560 9.924 1.00 92.00 81 CYS A O 1
ATOM 578 N N . LEU A 1 82 ? -4.972 5.419 7.995 1.00 94.69 82 LEU A N 1
ATOM 579 C CA . LEU A 1 82 ? -3.641 4.875 8.229 1.00 94.69 82 LEU A CA 1
ATOM 580 C C . LEU A 1 82 ? -2.674 5.598 7.301 1.00 94.69 82 LEU A C 1
ATOM 582 O O . LEU A 1 82 ? -2.850 5.572 6.082 1.00 94.69 82 LEU A O 1
ATOM 586 N N . MET A 1 83 ? -1.666 6.257 7.858 1.00 95.06 83 MET A N 1
ATOM 587 C CA . MET A 1 83 ? -0.796 7.145 7.090 1.00 95.06 83 MET A CA 1
ATOM 588 C C . MET A 1 83 ? 0.624 7.198 7.651 1.00 95.06 83 MET A C 1
ATOM 590 O O . MET A 1 83 ? 0.908 6.605 8.690 1.00 95.06 83 MET A O 1
ATOM 594 N N . ALA A 1 84 ? 1.532 7.888 6.959 1.00 97.12 84 ALA A N 1
ATOM 595 C CA . ALA A 1 84 ? 2.884 8.113 7.465 1.00 97.12 84 ALA A CA 1
ATOM 596 C C . ALA A 1 84 ? 2.851 8.871 8.802 1.00 97.12 84 ALA A C 1
ATOM 598 O O . ALA A 1 84 ? 2.057 9.796 8.973 1.00 97.12 84 ALA A O 1
ATOM 599 N N . SER A 1 85 ? 3.722 8.498 9.739 1.00 96.94 85 SER A N 1
ATOM 600 C CA . SER A 1 85 ? 3.877 9.144 11.053 1.00 96.94 85 SER A CA 1
ATOM 601 C C . SER A 1 85 ? 4.686 10.442 10.963 1.00 96.94 85 SER A C 1
ATOM 603 O O . SER A 1 85 ? 5.854 10.508 11.358 1.00 96.94 85 SER A O 1
ATOM 605 N N . ASN A 1 86 ? 4.051 11.470 10.407 1.00 96.12 86 ASN A N 1
ATOM 606 C CA . ASN A 1 86 ? 4.530 12.850 10.321 1.00 96.12 86 ASN A CA 1
ATOM 607 C C . ASN A 1 86 ? 3.395 13.836 10.663 1.00 96.12 86 ASN A C 1
ATOM 609 O O . ASN A 1 86 ? 2.291 13.424 11.016 1.00 96.12 86 ASN A O 1
ATOM 613 N N . ASP A 1 87 ? 3.654 15.138 10.537 1.00 95.06 87 ASP A N 1
ATOM 614 C CA . ASP A 1 87 ? 2.712 16.207 10.916 1.00 95.06 87 ASP A CA 1
ATOM 615 C C . ASP A 1 87 ? 1.530 16.393 9.936 1.00 95.06 87 ASP A C 1
ATOM 617 O O . ASP A 1 87 ? 0.754 17.344 10.057 1.00 95.06 87 ASP A O 1
ATOM 621 N N . ASN A 1 88 ? 1.387 15.521 8.934 1.00 93.19 88 ASN A N 1
ATOM 622 C CA . ASN A 1 88 ? 0.253 15.561 8.016 1.00 93.19 88 ASN A CA 1
ATOM 623 C C . ASN A 1 88 ? -1.033 15.033 8.672 1.00 93.19 88 ASN A C 1
ATOM 625 O O . ASN A 1 88 ? -1.011 14.305 9.660 1.00 93.19 88 ASN A O 1
ATOM 629 N N . VAL A 1 89 ? -2.170 15.348 8.051 1.00 90.88 89 VAL A N 1
ATOM 630 C CA . VAL A 1 89 ? -3.497 14.844 8.429 1.00 90.88 89 VAL A CA 1
ATOM 631 C C . VAL A 1 89 ? -4.117 14.046 7.280 1.00 90.88 89 VAL A C 1
ATOM 633 O O . VAL A 1 89 ? -3.648 14.122 6.142 1.00 90.88 89 VAL A O 1
ATOM 636 N N . CYS A 1 90 ? -5.201 13.310 7.546 1.00 87.62 90 CYS A N 1
ATOM 637 C CA . CYS A 1 90 ? -5.862 12.469 6.538 1.00 87.62 90 CYS A CA 1
ATOM 638 C C . CYS A 1 90 ? -6.256 13.245 5.270 1.00 87.62 90 CYS A C 1
ATOM 640 O O . CYS A 1 90 ? -6.043 12.768 4.158 1.00 87.62 90 CYS A O 1
ATOM 642 N N . ASN A 1 91 ? -6.744 14.478 5.439 1.00 83.50 91 ASN A N 1
ATOM 643 C CA . ASN A 1 91 ? -7.137 15.359 4.340 1.00 83.50 91 ASN A CA 1
ATOM 644 C C . ASN A 1 91 ? -5.996 16.274 3.838 1.00 83.50 91 ASN A C 1
ATOM 646 O O . ASN A 1 91 ? -6.255 17.273 3.167 1.00 83.50 91 ASN A O 1
ATOM 650 N N 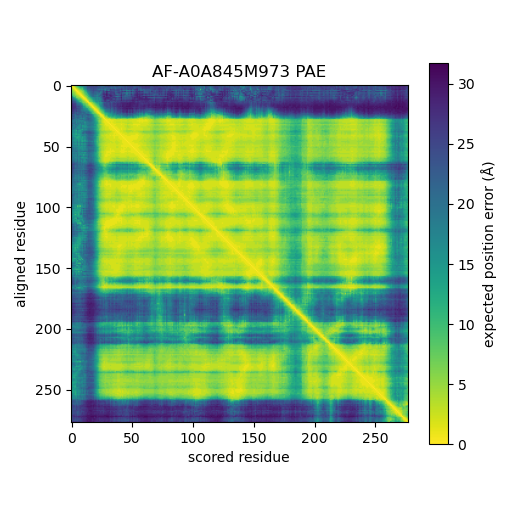. SER A 1 92 ? -4.729 15.994 4.180 1.00 85.12 92 SER A N 1
ATOM 651 C CA . SER A 1 92 ? -3.595 16.723 3.595 1.00 85.12 92 SER A CA 1
ATOM 652 C C . SER A 1 92 ? -3.597 16.563 2.065 1.00 85.12 92 SER A C 1
ATOM 654 O O . SER A 1 92 ? -3.954 15.486 1.573 1.00 85.12 92 SER A O 1
ATOM 656 N N . PRO A 1 93 ? -3.155 17.572 1.290 1.00 79.12 93 PRO A N 1
ATOM 657 C CA . PRO A 1 93 ? -3.079 17.479 -0.169 1.00 79.12 93 PRO A CA 1
ATOM 658 C C . PRO A 1 93 ? -2.259 16.279 -0.704 1.00 79.12 93 PRO A C 1
ATOM 660 O O . PRO A 1 93 ? -1.513 15.618 0.028 1.00 79.12 93 PRO A O 1
ATOM 663 N N . PRO A 1 94 ? -2.398 15.912 -1.987 1.00 74.62 94 PRO A N 1
ATOM 664 C CA . PRO A 1 94 ? -1.459 15.009 -2.658 1.00 74.62 94 PRO A CA 1
ATOM 665 C C . PRO A 1 94 ? -0.011 15.537 -2.608 1.00 74.62 94 PRO A C 1
ATOM 667 O O . PRO A 1 94 ? 0.205 16.737 -2.496 1.00 74.62 94 PRO A O 1
ATOM 670 N N . GLY A 1 95 ? 0.981 14.641 -2.680 1.00 75.94 95 GLY A N 1
ATOM 671 C CA . GLY A 1 95 ? 2.409 15.015 -2.704 1.00 75.94 95 GLY A CA 1
ATOM 672 C C . GLY A 1 95 ? 2.996 15.484 -1.363 1.00 75.94 95 GLY A C 1
ATOM 673 O O . GLY A 1 95 ? 4.182 15.758 -1.273 1.00 75.94 95 GLY A O 1
ATOM 674 N N . THR A 1 96 ? 2.213 15.543 -0.281 1.00 83.00 96 THR A N 1
ATOM 675 C CA . THR A 1 96 ? 2.704 16.049 1.018 1.00 83.00 96 THR A CA 1
ATOM 676 C C . THR A 1 96 ? 3.504 15.035 1.843 1.00 83.00 96 THR A C 1
ATOM 678 O O . THR A 1 96 ? 3.817 15.300 3.002 1.00 83.00 96 THR A O 1
ATOM 681 N N . GLY A 1 97 ? 3.771 13.840 1.307 1.00 86.44 97 GLY A N 1
ATOM 682 C CA . GLY A 1 97 ? 4.391 12.752 2.072 1.00 86.44 97 GLY A CA 1
ATOM 683 C C . GLY A 1 97 ? 3.457 12.058 3.073 1.00 86.44 97 GLY A C 1
ATOM 684 O O . GLY A 1 97 ? 3.914 11.455 4.039 1.00 86.44 97 GLY A O 1
ATOM 685 N N . LYS A 1 98 ? 2.127 12.124 2.884 1.00 88.62 98 LYS A N 1
ATOM 686 C CA . LYS A 1 98 ? 1.168 11.434 3.776 1.00 88.62 98 LYS A CA 1
ATOM 687 C C . LYS A 1 98 ? 1.148 9.905 3.632 1.00 88.62 98 LYS A C 1
ATOM 689 O O . LYS A 1 98 ? 0.576 9.222 4.473 1.00 88.62 98 LYS A O 1
ATOM 694 N N . ARG A 1 99 ? 1.729 9.339 2.568 1.00 90.38 99 ARG A N 1
ATOM 695 C CA . ARG A 1 99 ? 1.712 7.884 2.344 1.00 90.38 99 ARG A CA 1
ATOM 696 C C . ARG A 1 99 ? 2.848 7.214 3.103 1.00 90.38 99 ARG A C 1
ATOM 698 O O . ARG A 1 99 ? 4.005 7.546 2.858 1.00 90.38 99 ARG A O 1
ATOM 705 N N . TYR A 1 100 ? 2.544 6.236 3.954 1.00 94.75 100 TYR A N 1
ATOM 706 C CA . TYR A 1 100 ? 3.602 5.414 4.534 1.00 94.75 100 TYR A CA 1
ATOM 707 C C . TYR A 1 100 ? 4.233 4.539 3.446 1.00 94.75 100 TYR A C 1
ATOM 709 O O . TYR A 1 100 ? 3.578 4.132 2.481 1.00 94.75 100 TYR A O 1
ATOM 717 N N . LYS A 1 101 ? 5.527 4.255 3.588 1.00 93.62 101 LYS A N 1
ATOM 718 C CA . LYS A 1 101 ? 6.318 3.548 2.579 1.00 93.62 101 LYS A CA 1
ATOM 719 C C . LYS A 1 101 ? 6.698 2.177 3.113 1.00 93.62 101 LYS A C 1
ATOM 721 O O . LYS A 1 101 ? 7.358 2.071 4.138 1.00 93.62 101 LYS A O 1
ATOM 726 N N . SER A 1 102 ? 6.297 1.135 2.401 1.00 94.00 102 SER A N 1
ATOM 727 C CA . SER A 1 102 ? 6.668 -0.246 2.699 1.00 94.00 102 SER A CA 1
ATOM 728 C C . SER A 1 102 ? 7.577 -0.804 1.614 1.00 94.00 102 SER A C 1
ATOM 730 O O . SER A 1 102 ? 7.359 -0.560 0.424 1.00 94.00 102 SER A O 1
ATOM 732 N N . TRP A 1 103 ? 8.619 -1.524 2.018 1.00 94.56 103 TRP A N 1
ATOM 733 C CA . TRP A 1 103 ? 9.548 -2.183 1.103 1.00 94.56 103 TRP A CA 1
ATOM 734 C C . TRP A 1 103 ? 9.458 -3.688 1.283 1.00 94.56 103 TRP A C 1
ATOM 736 O O . TRP A 1 103 ? 9.633 -4.181 2.392 1.00 94.56 103 TRP A O 1
ATOM 746 N N . LEU A 1 104 ? 9.236 -4.409 0.189 1.00 93.12 104 LEU A N 1
ATOM 747 C CA . LEU A 1 104 ? 9.251 -5.870 0.179 1.00 93.12 104 LEU A CA 1
ATOM 748 C C . LEU A 1 104 ? 10.673 -6.340 -0.086 1.00 93.12 104 LEU A C 1
ATOM 750 O O . LEU A 1 104 ? 11.210 -6.021 -1.140 1.00 93.12 104 LEU A O 1
ATOM 754 N N . GLN A 1 105 ? 11.269 -7.096 0.825 1.00 91.75 105 GLN A N 1
ATOM 755 C CA . GLN A 1 105 ? 12.688 -7.464 0.792 1.00 91.75 105 GLN A CA 1
ATOM 756 C C . GLN A 1 105 ? 12.937 -8.946 0.503 1.00 91.75 105 GLN A C 1
ATOM 758 O O . GLN A 1 105 ? 14.052 -9.309 0.139 1.00 91.75 105 GLN A O 1
ATOM 763 N N . GLY A 1 106 ? 11.908 -9.790 0.568 1.00 87.62 106 GLY A N 1
ATOM 764 C CA . GLY A 1 106 ? 12.056 -11.213 0.280 1.00 87.62 106 GLY A CA 1
ATOM 765 C C . GLY A 1 106 ? 10.789 -11.877 -0.267 1.00 87.62 106 GLY A C 1
ATOM 766 O O . GLY A 1 106 ? 9.848 -11.171 -0.673 1.00 87.62 106 GLY A O 1
ATOM 767 N N . PRO A 1 107 ? 10.822 -13.211 -0.434 1.00 82.06 107 PRO A N 1
ATOM 768 C CA . PRO A 1 107 ? 9.722 -14.000 -0.981 1.00 82.06 107 PRO A CA 1
ATOM 769 C C . PRO A 1 107 ? 8.623 -14.356 0.033 1.00 82.06 107 PRO A C 1
ATOM 771 O O . PRO A 1 107 ? 7.541 -14.744 -0.412 1.00 82.06 107 PRO A O 1
ATOM 774 N N . ASP A 1 108 ? 8.882 -14.249 1.337 1.00 87.56 108 ASP A N 1
ATOM 775 C CA . ASP A 1 108 ? 7.945 -14.657 2.383 1.00 87.56 108 ASP A CA 1
ATOM 776 C C . ASP A 1 108 ? 6.902 -13.565 2.689 1.00 87.56 108 ASP A C 1
ATOM 778 O O . ASP A 1 108 ? 6.829 -12.519 2.033 1.00 87.56 108 ASP A O 1
ATOM 782 N N . GLY A 1 109 ? 6.032 -13.847 3.664 1.00 86.88 109 GLY A N 1
ATOM 783 C CA . GLY A 1 109 ? 4.973 -12.938 4.092 1.00 86.88 109 GLY A CA 1
ATOM 784 C C . GLY A 1 109 ? 5.512 -11.627 4.666 1.00 86.88 109 GLY A C 1
ATOM 785 O O . GLY A 1 109 ? 6.536 -11.622 5.349 1.00 86.88 109 GLY A O 1
ATOM 786 N N . PHE A 1 110 ? 4.819 -10.521 4.389 1.00 94.06 110 PHE A N 1
ATOM 787 C CA . PHE A 1 110 ? 5.070 -9.219 5.009 1.00 94.06 110 PHE A CA 1
ATOM 788 C C . PHE A 1 110 ? 3.857 -8.794 5.831 1.00 94.06 110 PHE A C 1
ATOM 790 O O . PHE A 1 110 ? 2.786 -8.568 5.263 1.00 94.06 110 PHE A O 1
ATOM 797 N N . ASP A 1 111 ? 4.036 -8.644 7.142 1.00 94.56 111 ASP A N 1
ATOM 798 C CA . ASP A 1 111 ? 2.917 -8.443 8.054 1.00 94.56 111 ASP A CA 1
ATOM 799 C C . ASP A 1 111 ? 2.928 -7.045 8.662 1.00 94.56 111 ASP A C 1
ATOM 801 O O . ASP A 1 111 ? 3.932 -6.622 9.237 1.00 94.56 111 ASP A O 1
ATOM 805 N N . LEU A 1 112 ? 1.798 -6.342 8.596 1.00 95.31 112 LEU A N 1
ATOM 806 C CA . LEU A 1 112 ? 1.580 -5.081 9.305 1.00 95.31 112 LEU A CA 1
ATOM 807 C C . LEU A 1 112 ? 0.677 -5.324 10.502 1.00 95.31 112 LEU A C 1
ATOM 809 O O . LEU A 1 112 ? -0.484 -5.687 10.323 1.00 95.31 112 LEU A O 1
ATOM 813 N N . ARG A 1 113 ? 1.190 -5.105 11.715 1.00 93.88 113 ARG A N 1
ATOM 814 C CA . ARG A 1 113 ? 0.429 -5.318 12.942 1.00 93.88 113 ARG A CA 1
ATOM 815 C C . ARG A 1 113 ? -0.086 -4.021 13.543 1.00 93.88 113 ARG A C 1
ATOM 817 O O . ARG A 1 113 ? 0.689 -3.115 13.833 1.00 93.88 113 ARG A O 1
ATOM 824 N N . PHE A 1 114 ? -1.383 -3.964 13.798 1.00 94.44 114 PHE A N 1
ATOM 825 C CA . PHE A 1 114 ? -2.088 -2.817 14.351 1.00 94.44 114 PHE A CA 1
ATOM 826 C C . PHE A 1 114 ? -2.709 -3.153 15.702 1.00 94.44 114 PHE A C 1
ATOM 828 O O . PHE A 1 114 ? -3.161 -4.271 15.931 1.00 94.44 114 PHE A O 1
ATOM 835 N N . LEU A 1 115 ? -2.745 -2.181 16.604 1.00 92.75 115 LEU A N 1
ATOM 836 C CA . LEU A 1 115 ? -3.437 -2.314 17.873 1.00 92.75 115 LEU A CA 1
ATOM 837 C C . LEU A 1 115 ? -4.905 -1.928 17.710 1.00 92.75 115 LEU A C 1
ATOM 839 O O . LEU A 1 115 ? -5.177 -0.925 17.055 1.00 92.75 115 LEU A O 1
ATOM 843 N N . THR A 1 116 ? -5.848 -2.671 18.300 1.00 90.75 116 THR A N 1
ATOM 844 C CA . THR A 1 116 ? -7.284 -2.348 18.188 1.00 90.75 116 THR A CA 1
ATOM 845 C C . THR A 1 116 ? -8.030 -2.286 19.513 1.00 90.75 116 THR A C 1
ATOM 847 O O . THR A 1 116 ? -7.626 -2.891 20.510 1.00 90.75 116 THR A O 1
ATOM 850 N N . ALA A 1 117 ? -9.131 -1.531 19.517 1.00 90.31 117 ALA A N 1
ATOM 851 C CA . ALA A 1 117 ? -10.075 -1.421 20.622 1.00 90.31 117 ALA A CA 1
ATOM 852 C C . ALA A 1 117 ? -11.531 -1.415 20.112 1.00 90.31 117 ALA A C 1
ATOM 854 O O . ALA A 1 117 ? -11.801 -0.900 19.029 1.00 90.31 117 ALA A O 1
ATOM 855 N N . PRO A 1 118 ? -12.499 -1.946 20.882 1.00 89.19 118 PRO A N 1
ATOM 856 C CA . PRO A 1 118 ? -13.906 -1.882 20.500 1.00 89.19 118 PRO A CA 1
ATOM 857 C C . PRO A 1 118 ? -14.409 -0.434 20.433 1.00 89.19 118 PRO A C 1
ATOM 859 O O . PRO A 1 118 ? -14.263 0.308 21.403 1.00 89.19 118 PRO A O 1
ATOM 862 N N . SER A 1 119 ? -15.080 -0.057 19.342 1.00 87.81 119 SER A N 1
ATOM 863 C CA . SER A 1 119 ? -15.728 1.261 19.206 1.00 87.81 119 SER A CA 1
ATOM 864 C C . SER A 1 119 ? -17.253 1.221 19.396 1.00 87.81 119 SER A C 1
ATOM 866 O O . SER A 1 119 ? -17.879 2.260 19.601 1.00 87.81 119 SER A O 1
ATOM 868 N N . GLY A 1 120 ? -17.863 0.028 19.385 1.00 84.25 120 GLY A N 1
ATOM 869 C CA . GLY A 1 120 ? -19.317 -0.166 19.511 1.00 84.25 120 GLY A CA 1
ATOM 870 C C . GLY A 1 120 ? -20.093 -0.127 18.186 1.00 84.25 120 GLY A C 1
ATOM 871 O O . GLY A 1 120 ? -21.317 -0.236 18.201 1.00 84.25 120 GLY A O 1
ATOM 872 N N . GLY A 1 121 ? -19.389 -0.003 17.062 1.00 86.75 121 GLY A N 1
ATOM 873 C CA . GLY A 1 121 ? -19.898 0.057 15.690 1.00 86.75 121 GLY A CA 1
ATOM 874 C C . GLY A 1 121 ? -18.751 -0.095 14.682 1.00 86.75 121 GLY A C 1
ATOM 875 O O . GLY A 1 121 ? -17.653 -0.504 15.062 1.00 86.75 121 GLY A O 1
ATOM 876 N N . VAL A 1 122 ? -19.000 0.222 13.409 1.00 85.94 122 VAL A N 1
ATOM 877 C CA . VAL A 1 122 ? -17.997 0.130 12.333 1.00 85.94 122 VAL A CA 1
ATOM 878 C C . VAL A 1 122 ? -17.190 1.421 12.274 1.00 85.94 122 VAL A C 1
ATOM 880 O O . VAL A 1 122 ? -17.749 2.478 12.007 1.00 85.94 122 VAL A O 1
ATOM 883 N N . THR A 1 123 ? -15.889 1.339 12.551 1.00 89.50 123 THR A N 1
ATOM 884 C CA . THR A 1 123 ? -14.951 2.457 12.381 1.00 89.50 123 THR A CA 1
ATOM 885 C C . THR A 1 123 ? -14.085 2.166 11.164 1.00 89.50 123 THR A C 1
ATOM 887 O O . THR A 1 123 ? -13.298 1.219 11.181 1.00 89.50 123 THR A O 1
ATOM 890 N N . GLU A 1 124 ? -14.230 2.961 10.110 1.00 87.25 124 GLU A N 1
ATOM 891 C CA . GLU A 1 124 ? -13.519 2.745 8.850 1.00 87.25 124 GLU A CA 1
ATOM 892 C C . GLU A 1 124 ? -12.236 3.572 8.778 1.00 87.25 124 GLU A C 1
ATOM 894 O O . GLU A 1 124 ? -12.155 4.659 9.351 1.00 87.25 124 GLU A O 1
ATOM 899 N N . TYR A 1 125 ? -11.226 3.067 8.062 1.00 89.56 125 TYR A N 1
ATOM 900 C CA . TYR A 1 125 ? -9.935 3.736 7.884 1.00 89.56 125 TYR A CA 1
ATOM 901 C C . TYR A 1 125 ? -9.517 3.741 6.418 1.00 89.56 125 TYR A C 1
ATOM 903 O O . TYR A 1 125 ? -9.357 2.686 5.802 1.00 89.56 125 TYR A O 1
ATOM 911 N N . PHE A 1 126 ? -9.208 4.924 5.886 1.00 87.31 126 PHE A N 1
ATOM 912 C CA . PHE A 1 126 ? -8.558 5.019 4.583 1.00 87.31 126 PHE A CA 1
ATOM 913 C C . PHE A 1 126 ? -7.070 4.678 4.694 1.00 87.31 126 PHE A C 1
ATOM 915 O O . PHE A 1 126 ? -6.348 5.251 5.513 1.00 87.31 126 PHE A O 1
ATOM 922 N N . ASN A 1 127 ? -6.576 3.771 3.853 1.00 88.44 127 ASN A N 1
ATOM 923 C CA . ASN A 1 127 ? -5.166 3.395 3.849 1.00 88.44 127 ASN A CA 1
ATOM 924 C C . ASN A 1 127 ? -4.356 4.246 2.855 1.00 88.44 127 ASN A C 1
ATOM 926 O O . ASN A 1 127 ? -4.499 4.118 1.641 1.00 88.44 127 ASN A O 1
ATOM 930 N N . PHE A 1 128 ? -3.454 5.083 3.368 1.00 88.31 128 PHE A N 1
ATOM 931 C CA . PHE A 1 128 ? -2.453 5.795 2.575 1.00 88.31 128 PHE A CA 1
ATOM 932 C C . PHE A 1 128 ? -1.125 5.033 2.581 1.00 88.31 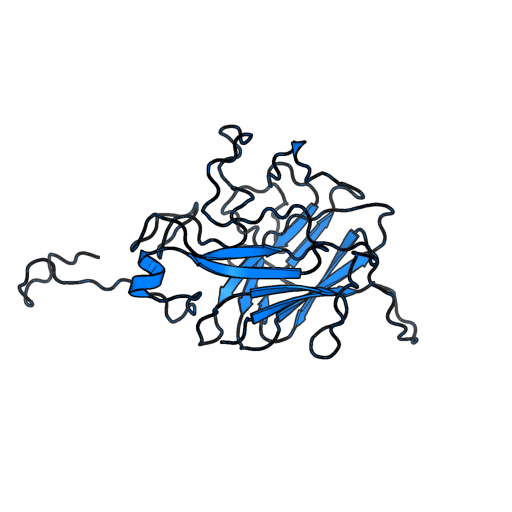128 PHE A C 1
ATOM 934 O O . PHE A 1 128 ? -0.156 5.451 3.215 1.00 88.31 128 PHE A O 1
ATOM 941 N N . GLY A 1 129 ? -1.070 3.916 1.858 1.00 87.69 129 GLY A N 1
ATOM 942 C CA . GLY A 1 129 ? 0.137 3.106 1.696 1.00 87.69 129 GLY A CA 1
ATOM 943 C C . GLY A 1 129 ? 0.811 3.269 0.333 1.00 87.69 129 GLY A C 1
ATOM 944 O O . GLY A 1 129 ? 0.175 3.566 -0.679 1.00 87.69 129 GLY A O 1
ATOM 945 N N . LYS A 1 130 ? 2.125 3.042 0.297 1.00 86.25 130 LYS A N 1
ATOM 946 C CA . LYS A 1 130 ? 2.900 2.774 -0.921 1.00 86.25 130 LYS A CA 1
ATOM 947 C C . LYS A 1 130 ? 3.752 1.530 -0.704 1.00 86.25 130 LYS A C 1
ATOM 949 O O . LYS A 1 130 ? 4.406 1.395 0.332 1.00 86.25 130 LYS A O 1
ATOM 954 N N . VAL A 1 131 ? 3.770 0.646 -1.696 1.00 86.62 131 VAL A N 1
ATOM 955 C CA . VAL A 1 131 ? 4.606 -0.559 -1.705 1.00 86.62 131 VAL A CA 1
ATOM 956 C C . VAL A 1 131 ? 5.688 -0.403 -2.767 1.00 86.62 131 VAL A C 1
ATOM 958 O O . VAL A 1 131 ? 5.394 -0.085 -3.918 1.00 86.62 131 VAL A O 1
ATOM 961 N N . THR A 1 132 ? 6.937 -0.652 -2.385 1.00 89.50 132 THR A N 1
ATOM 962 C CA . THR A 1 132 ? 8.077 -0.739 -3.302 1.00 89.50 132 THR A CA 1
ATOM 963 C C . THR A 1 132 ? 8.666 -2.141 -3.238 1.00 89.50 132 THR A C 1
ATOM 965 O O . THR A 1 132 ? 8.889 -2.691 -2.160 1.00 89.50 132 THR A O 1
ATOM 968 N N . ASN A 1 133 ? 8.948 -2.727 -4.396 1.00 91.38 133 ASN A N 1
ATOM 969 C CA . ASN A 1 133 ? 9.601 -4.025 -4.471 1.00 91.38 133 ASN A CA 1
ATOM 970 C C . ASN A 1 133 ? 11.130 -3.875 -4.404 1.00 91.38 133 ASN A C 1
ATOM 972 O O . ASN A 1 133 ? 11.721 -3.264 -5.286 1.00 91.38 133 ASN A O 1
ATOM 976 N N . PHE A 1 134 ? 11.748 -4.456 -3.379 1.00 93.44 134 PHE A N 1
ATOM 977 C CA . PHE A 1 134 ? 13.197 -4.576 -3.170 1.00 93.44 134 PHE A CA 1
ATOM 978 C C . PHE A 1 134 ? 13.614 -6.040 -2.935 1.00 93.44 134 PHE A C 1
ATOM 980 O O . PHE A 1 134 ? 14.614 -6.324 -2.280 1.00 93.44 134 PHE A O 1
ATOM 987 N N . SER A 1 135 ? 12.816 -6.994 -3.417 1.00 90.38 135 SER A N 1
ATOM 988 C CA . SER A 1 135 ? 13.021 -8.412 -3.112 1.00 90.38 135 SER A CA 1
ATOM 989 C C . SER A 1 135 ? 14.058 -9.111 -3.982 1.00 90.38 135 SER A C 1
ATOM 991 O O . SER A 1 135 ? 14.234 -10.323 -3.891 1.00 90.38 135 SER A O 1
ATOM 993 N N . GLY A 1 136 ? 14.705 -8.381 -4.890 1.00 89.50 136 GLY A N 1
ATOM 994 C CA . GLY A 1 136 ? 15.638 -8.928 -5.869 1.00 89.50 136 GLY A CA 1
ATOM 995 C C . GLY A 1 136 ? 14.965 -9.737 -6.981 1.00 89.50 136 GLY A C 1
ATOM 996 O O . GLY A 1 136 ? 15.651 -10.186 -7.903 1.00 89.50 136 GLY A O 1
ATOM 997 N N . ALA A 1 137 ? 13.640 -9.894 -6.942 1.00 89.00 137 ALA A N 1
ATOM 998 C CA . ALA A 1 137 ? 12.828 -10.636 -7.899 1.00 89.00 137 ALA A CA 1
ATOM 999 C C . ALA A 1 137 ? 11.626 -9.805 -8.366 1.00 89.00 137 ALA A C 1
ATOM 1001 O O . ALA A 1 137 ? 11.263 -8.802 -7.754 1.00 89.00 137 ALA A O 1
ATOM 1002 N N . ARG A 1 138 ? 10.991 -10.230 -9.460 1.00 89.19 138 ARG A N 1
ATOM 1003 C CA . ARG A 1 138 ? 9.720 -9.645 -9.903 1.00 89.19 138 ARG A CA 1
ATOM 1004 C C . ARG A 1 138 ? 8.589 -10.159 -9.028 1.00 89.19 138 ARG A C 1
ATOM 1006 O O . ARG A 1 138 ? 8.533 -11.353 -8.739 1.00 89.19 138 ARG A O 1
ATOM 1013 N N . VAL A 1 139 ? 7.683 -9.269 -8.644 1.00 88.75 139 VAL A N 1
ATOM 1014 C CA . VAL A 1 139 ? 6.461 -9.664 -7.945 1.00 88.75 139 VAL A CA 1
ATOM 1015 C C . VAL A 1 139 ? 5.378 -9.907 -8.979 1.00 88.75 139 VAL A C 1
ATOM 1017 O O . VAL A 1 139 ? 4.999 -8.979 -9.680 1.00 88.75 139 VAL A O 1
ATOM 1020 N N . ALA A 1 140 ? 4.904 -11.148 -9.075 1.00 87.81 140 ALA A N 1
ATOM 1021 C CA . ALA A 1 140 ? 3.844 -11.544 -10.006 1.00 87.81 140 ALA A CA 1
ATOM 1022 C C . ALA A 1 140 ? 2.432 -11.194 -9.502 1.00 87.81 140 ALA A C 1
ATOM 1024 O O . ALA A 1 140 ? 1.464 -11.358 -10.232 1.00 87.81 140 ALA A O 1
ATOM 1025 N N . GLY A 1 141 ? 2.313 -10.761 -8.248 1.00 86.62 141 GLY A N 1
ATOM 1026 C CA . GLY A 1 141 ? 1.050 -10.387 -7.634 1.00 86.62 141 GLY A CA 1
ATOM 1027 C C . GLY A 1 141 ? 1.122 -10.372 -6.109 1.00 86.62 141 GLY A C 1
ATOM 1028 O O . GLY A 1 141 ? 2.114 -10.815 -5.518 1.00 86.62 141 GLY A O 1
ATOM 1029 N N . PHE A 1 142 ? 0.057 -9.873 -5.495 1.00 85.25 142 PHE A N 1
ATOM 1030 C CA . PHE A 1 142 ? -0.131 -9.725 -4.061 1.00 85.25 142 PHE A CA 1
ATOM 1031 C C . PHE A 1 142 ? -1.401 -10.429 -3.585 1.00 85.25 142 PHE A C 1
ATOM 1033 O O . PHE A 1 142 ? -2.401 -10.481 -4.296 1.00 85.25 142 PHE A O 1
ATOM 1040 N N . SER A 1 143 ? -1.369 -10.886 -2.341 1.00 89.69 143 SER A N 1
ATOM 1041 C CA . SER A 1 143 ? -2.529 -11.316 -1.573 1.00 89.69 143 SER A CA 1
ATOM 1042 C C . SER A 1 143 ? -2.549 -10.549 -0.260 1.00 89.69 143 SER A C 1
ATOM 1044 O O . SER A 1 143 ? -1.639 -10.725 0.544 1.00 89.69 143 SER A O 1
ATOM 1046 N N . PHE A 1 144 ? -3.560 -9.723 -0.028 1.00 89.25 144 PHE A N 1
ATOM 1047 C CA . PHE A 1 144 ? -3.804 -9.058 1.247 1.00 89.25 144 PHE A CA 1
ATOM 1048 C C . PHE A 1 144 ? -4.766 -9.901 2.062 1.00 89.25 144 PHE A C 1
ATOM 1050 O O . PHE A 1 144 ? -5.813 -10.281 1.549 1.00 89.25 144 PHE A O 1
ATOM 1057 N N . ILE A 1 145 ? -4.419 -10.213 3.307 1.00 91.38 145 ILE A N 1
ATOM 1058 C CA . ILE A 1 145 ? -5.247 -11.054 4.180 1.00 91.38 145 ILE A CA 1
ATOM 1059 C C . ILE A 1 145 ? -5.397 -10.366 5.531 1.00 91.38 145 ILE A C 1
ATOM 1061 O O . ILE A 1 145 ? -4.398 -9.953 6.119 1.00 91.38 145 ILE A O 1
ATOM 1065 N N . LEU A 1 146 ? -6.629 -10.273 6.027 1.00 90.88 146 LEU A N 1
ATOM 1066 C CA . LEU A 1 146 ? -6.920 -9.792 7.377 1.00 90.88 146 LEU A CA 1
ATOM 1067 C C . LEU A 1 146 ? -6.854 -10.952 8.372 1.00 90.88 146 LEU A C 1
ATOM 1069 O O . LEU A 1 146 ? -7.361 -12.043 8.103 1.00 90.88 146 LEU A O 1
ATOM 1073 N N . GLY A 1 147 ? -6.234 -10.726 9.528 1.00 90.75 147 GLY A N 1
ATOM 1074 C CA . GLY A 1 147 ? -6.103 -11.753 10.553 1.00 90.75 147 GLY A CA 1
ATOM 1075 C C . GLY A 1 147 ? -5.508 -11.260 11.865 1.00 90.75 147 GLY A C 1
ATOM 1076 O O . GLY A 1 147 ? -5.432 -10.066 12.160 1.00 90.75 147 GLY A O 1
ATOM 1077 N N . THR A 1 148 ? -5.083 -12.220 12.675 1.00 89.94 148 THR A N 1
ATOM 1078 C CA . THR A 1 148 ? -4.408 -12.004 13.960 1.00 89.94 148 THR A CA 1
ATOM 1079 C C . THR A 1 148 ? -3.120 -12.819 14.021 1.00 89.94 148 THR A C 1
ATOM 1081 O O . THR A 1 148 ? -2.983 -13.804 13.305 1.00 89.94 148 THR A O 1
ATOM 1084 N N . GLY A 1 149 ? -2.168 -12.421 14.867 1.00 89.25 149 GLY A N 1
ATOM 1085 C CA . GLY A 1 149 ? -0.831 -13.039 14.893 1.00 89.25 149 GLY A CA 1
ATOM 1086 C C . GLY A 1 149 ? 0.056 -12.582 13.729 1.00 89.25 149 GLY A C 1
ATOM 1087 O O . GLY A 1 149 ? -0.353 -11.741 12.942 1.00 89.25 149 GLY A O 1
ATOM 1088 N N . THR A 1 150 ? 1.285 -13.086 13.643 1.00 91.25 150 THR A N 1
ATOM 1089 C CA . THR A 1 150 ? 2.250 -12.758 12.575 1.00 91.25 150 THR A CA 1
ATOM 1090 C C . THR A 1 150 ? 3.071 -13.994 12.208 1.00 91.25 150 THR A C 1
ATOM 1092 O O . THR A 1 150 ? 3.181 -14.938 12.995 1.00 91.25 150 THR A O 1
ATOM 1095 N N . GLY A 1 151 ? 3.654 -14.005 11.012 1.00 89.25 151 GLY A N 1
ATOM 1096 C CA . GLY A 1 151 ? 4.492 -15.079 10.501 1.00 89.25 151 GLY A CA 1
ATOM 1097 C C . GLY A 1 151 ? 3.784 -16.432 10.540 1.00 89.25 151 GLY A C 1
ATOM 1098 O O . GLY A 1 151 ? 2.676 -16.595 10.035 1.00 89.25 151 GLY A O 1
ATOM 1099 N N . ALA A 1 152 ? 4.426 -17.422 11.162 1.00 89.69 152 ALA A N 1
ATOM 1100 C CA . ALA A 1 152 ? 3.873 -18.771 11.284 1.00 89.69 152 ALA A CA 1
ATOM 1101 C C . ALA A 1 152 ? 2.630 -18.855 12.193 1.00 89.69 152 ALA A C 1
ATOM 1103 O O . ALA A 1 152 ? 1.863 -19.807 12.068 1.00 89.69 152 ALA A O 1
ATOM 1104 N N . ASP A 1 153 ? 2.431 -17.873 13.077 1.00 90.50 153 ASP A N 1
ATOM 1105 C CA . ASP A 1 153 ? 1.295 -17.812 14.003 1.00 90.50 153 ASP A CA 1
ATOM 1106 C C . ASP A 1 153 ? 0.123 -16.989 13.435 1.00 90.50 153 ASP A C 1
ATOM 1108 O O . ASP A 1 153 ? -0.880 -16.774 14.123 1.00 90.50 153 ASP A O 1
ATOM 1112 N N . PHE A 1 154 ? 0.228 -16.507 12.189 1.00 91.00 154 PHE A N 1
ATOM 1113 C CA . PHE A 1 154 ? -0.852 -15.768 11.548 1.00 91.00 154 PHE A CA 1
ATOM 1114 C C . PHE A 1 154 ? -2.090 -16.648 11.349 1.00 91.00 154 PHE A C 1
ATOM 1116 O O . PHE A 1 154 ? -2.045 -17.719 10.742 1.00 91.00 154 PHE A O 1
ATOM 1123 N N . THR A 1 155 ? -3.224 -16.149 11.828 1.00 90.62 155 THR A N 1
ATOM 1124 C CA . THR A 1 155 ? -4.540 -16.770 11.711 1.00 90.62 155 THR A CA 1
ATOM 1125 C C . THR A 1 155 ? -5.473 -15.814 10.964 1.00 90.62 155 THR A C 1
ATOM 1127 O O . THR A 1 155 ? -5.792 -14.752 11.508 1.00 90.62 155 THR A O 1
ATOM 1130 N N . PRO A 1 156 ? -5.915 -16.160 9.738 1.00 89.56 156 PRO A N 1
ATOM 1131 C CA . PRO A 1 156 ? -6.882 -15.360 8.991 1.00 89.56 156 PRO A CA 1
ATOM 1132 C C . PRO A 1 156 ? -8.201 -15.192 9.753 1.00 89.56 156 PRO A C 1
ATOM 1134 O O . PRO A 1 156 ? -8.618 -16.102 10.473 1.00 89.56 156 PRO A O 1
ATOM 1137 N N . VAL A 1 157 ? -8.872 -14.058 9.538 1.00 88.00 157 VAL A N 1
ATOM 1138 C CA . VAL A 1 157 ? -10.269 -13.853 9.956 1.00 88.00 157 VAL A CA 1
ATOM 1139 C C . VAL A 1 157 ? -11.140 -14.978 9.393 1.00 88.00 157 VAL A C 1
ATOM 1141 O O . VAL A 1 157 ? -10.928 -15.446 8.271 1.00 88.00 157 VAL A O 1
ATOM 1144 N N . ALA A 1 158 ? -12.112 -15.443 10.177 1.00 83.12 158 ALA A N 1
ATOM 1145 C CA . ALA A 1 158 ? -13.007 -16.500 9.723 1.00 83.12 158 ALA A CA 1
ATOM 1146 C C . ALA A 1 158 ? -13.913 -16.026 8.571 1.00 83.12 158 ALA A C 1
ATOM 1148 O O . ALA A 1 158 ? -14.413 -14.898 8.569 1.00 83.12 158 ALA A O 1
ATOM 1149 N N . ALA A 1 159 ? -14.176 -16.933 7.624 1.00 78.31 159 ALA A N 1
ATOM 1150 C CA . ALA A 1 159 ? -15.141 -16.723 6.546 1.00 78.31 159 ALA A CA 1
ATOM 1151 C C . ALA A 1 159 ? -16.505 -16.250 7.088 1.00 78.31 159 ALA A C 1
ATOM 1153 O O . ALA A 1 159 ? -16.948 -16.670 8.163 1.00 78.31 159 ALA A O 1
ATOM 1154 N N . GLY A 1 160 ? -17.168 -15.376 6.334 1.00 70.69 160 GLY A N 1
ATOM 1155 C CA . GLY A 1 160 ? -18.396 -14.687 6.735 1.00 70.69 160 GLY A CA 1
ATOM 1156 C C . GLY A 1 160 ? -18.198 -13.469 7.648 1.00 70.69 160 GLY A C 1
ATOM 1157 O O . GLY A 1 160 ? -19.180 -12.980 8.205 1.00 70.69 160 GLY A O 1
ATOM 1158 N N . GLY A 1 161 ? -16.959 -12.991 7.832 1.00 66.12 161 GLY A N 1
ATOM 1159 C CA . GLY A 1 161 ? -16.663 -11.736 8.536 1.00 66.12 161 GLY A CA 1
ATOM 1160 C C . GLY A 1 161 ? -17.017 -11.750 10.026 1.00 66.12 161 GLY A C 1
ATOM 1161 O O . GLY A 1 161 ? -17.271 -10.698 10.610 1.00 66.12 161 GLY A O 1
ATOM 1162 N N . ALA A 1 162 ? -17.063 -12.933 10.650 1.00 62.50 162 ALA A N 1
ATOM 1163 C CA . ALA A 1 162 ? -17.552 -13.114 12.021 1.00 62.50 162 ALA A CA 1
ATOM 1164 C C . ALA A 1 162 ? -16.756 -12.320 13.076 1.00 62.50 162 ALA A C 1
ATOM 1166 O O . ALA A 1 162 ? -17.299 -11.996 14.133 1.00 62.50 162 ALA A O 1
ATOM 1167 N N . ASP A 1 163 ? -15.503 -11.971 12.771 1.00 69.38 163 ASP A N 1
ATOM 1168 C CA . ASP A 1 163 ? -14.639 -11.165 13.639 1.00 69.38 163 ASP A CA 1
ATOM 1169 C C . ASP A 1 163 ? -14.861 -9.648 13.468 1.00 69.38 163 ASP A C 1
ATOM 1171 O O . ASP A 1 163 ? -14.228 -8.853 14.158 1.00 69.38 163 ASP A O 1
ATOM 1175 N N . GLY A 1 164 ? -15.766 -9.229 12.572 1.00 78.06 164 GLY A N 1
ATOM 1176 C CA . GLY A 1 164 ? -16.166 -7.831 12.377 1.00 78.06 164 GLY A CA 1
ATOM 1177 C C . GLY A 1 164 ? -15.120 -6.953 11.685 1.00 78.06 164 GLY A C 1
ATOM 1178 O O . GLY A 1 164 ? -15.228 -5.731 11.734 1.00 78.06 164 GLY A O 1
ATOM 1179 N N . VAL A 1 165 ? -14.108 -7.558 11.058 1.00 84.62 165 VAL A N 1
ATOM 1180 C CA . VAL A 1 165 ? -13.063 -6.862 10.297 1.00 84.62 165 VAL A CA 1
ATOM 1181 C C . VAL A 1 165 ? -13.159 -7.297 8.840 1.00 84.62 165 VAL A C 1
ATOM 1183 O O . VAL A 1 165 ? -13.171 -8.491 8.548 1.00 84.62 165 VAL A O 1
ATOM 1186 N N . SER A 1 166 ? -13.222 -6.332 7.929 1.00 85.88 166 SER A N 1
ATOM 1187 C CA . SER A 1 166 ? -13.251 -6.573 6.487 1.00 85.88 166 SER A CA 1
ATOM 1188 C C . SER A 1 166 ? -12.579 -5.417 5.755 1.00 85.88 166 SER A C 1
ATOM 1190 O O . SER A 1 166 ? -12.432 -4.321 6.299 1.00 85.88 166 SER A O 1
ATOM 1192 N N . PHE A 1 167 ? -12.135 -5.670 4.533 1.00 84.88 167 PHE A N 1
ATOM 1193 C CA . PHE A 1 167 ? -11.796 -4.619 3.602 1.00 84.88 167 PHE A CA 1
ATOM 1194 C C . PHE A 1 167 ? -13.093 -4.015 3.089 1.00 84.88 167 PHE A C 1
ATOM 1196 O O . PHE A 1 167 ? -13.899 -4.698 2.462 1.00 84.88 167 PHE A O 1
ATOM 1203 N N . ASP A 1 168 ? -13.282 -2.729 3.322 1.00 76.00 168 ASP A N 1
ATOM 1204 C CA . ASP A 1 168 ? -14.482 -2.072 2.844 1.00 76.00 168 ASP A CA 1
ATOM 1205 C C . ASP A 1 168 ? -14.359 -1.645 1.368 1.00 76.00 168 ASP A C 1
ATOM 1207 O O . ASP A 1 168 ? -13.277 -1.330 0.846 1.00 76.00 168 ASP A O 1
ATOM 1211 N N . ASN A 1 169 ? -15.517 -1.640 0.704 1.00 62.19 169 ASN A N 1
ATOM 1212 C CA . ASN A 1 169 ? -15.752 -0.929 -0.535 1.00 62.19 169 ASN A CA 1
ATOM 1213 C C . ASN A 1 169 ? -14.767 -1.309 -1.656 1.00 62.19 169 ASN A C 1
ATOM 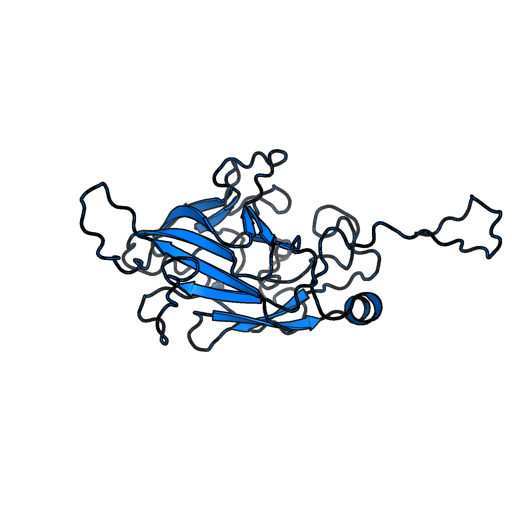1215 O O . ASN A 1 169 ? -13.969 -0.517 -2.169 1.00 62.19 169 ASN A O 1
ATOM 1219 N N . LEU A 1 170 ? -14.806 -2.580 -2.038 1.00 63.06 170 LEU A N 1
ATOM 1220 C CA . LEU A 1 170 ? -14.001 -3.125 -3.123 1.00 63.06 170 LEU A CA 1
ATOM 1221 C C . LEU A 1 170 ? -14.875 -3.357 -4.344 1.00 63.06 170 LEU A C 1
ATOM 1223 O O . LEU A 1 170 ? -15.724 -4.242 -4.370 1.00 63.06 170 LEU A O 1
ATOM 1227 N N . VAL A 1 171 ? -14.627 -2.571 -5.385 1.00 55.41 171 VAL A N 1
ATOM 1228 C CA . VAL A 1 171 ? -15.107 -2.870 -6.732 1.00 55.41 171 VAL A CA 1
ATOM 1229 C C . VAL A 1 171 ? -13.954 -3.526 -7.479 1.00 55.41 171 VAL A C 1
ATOM 1231 O O . VAL A 1 171 ? -12.838 -3.002 -7.462 1.00 55.41 171 VAL A O 1
ATOM 1234 N N . ALA A 1 172 ? -14.206 -4.663 -8.132 1.00 54.62 172 ALA A N 1
ATOM 1235 C CA . ALA A 1 172 ? -13.225 -5.270 -9.025 1.00 54.62 172 ALA A CA 1
ATOM 1236 C C . ALA A 1 172 ? -12.839 -4.248 -10.107 1.00 54.62 172 ALA A C 1
ATOM 1238 O O . ALA A 1 172 ? -13.677 -3.834 -10.911 1.00 54.62 172 ALA A O 1
ATOM 1239 N N . ALA A 1 173 ? -11.584 -3.806 -10.097 1.00 50.84 173 ALA A N 1
ATOM 1240 C CA . ALA A 1 173 ? -11.065 -2.842 -11.057 1.00 50.84 173 ALA A CA 1
ATOM 1241 C C . ALA A 1 173 ? -10.215 -3.592 -12.090 1.00 50.84 173 ALA A C 1
ATOM 1243 O O . ALA A 1 173 ? -9.082 -3.972 -11.807 1.00 50.84 173 ALA A O 1
ATOM 1244 N N . THR A 1 174 ? -10.788 -3.824 -13.273 1.00 46.34 174 THR A N 1
ATOM 1245 C CA . THR A 1 174 ? -10.132 -4.507 -14.409 1.00 46.34 174 THR A CA 1
ATOM 1246 C C . THR A 1 174 ? -9.534 -3.529 -15.430 1.00 46.34 174 THR A C 1
ATOM 1248 O O . THR A 1 174 ? -9.069 -3.920 -16.495 1.00 46.34 174 THR A O 1
ATOM 1251 N N . ALA A 1 175 ? -9.609 -2.226 -15.157 1.00 46.53 175 ALA A N 1
ATOM 1252 C CA . ALA A 1 175 ? -9.038 -1.167 -15.981 1.00 46.53 175 ALA A CA 1
ATOM 1253 C C . ALA A 1 175 ? -8.747 0.060 -15.110 1.00 46.53 175 ALA A C 1
ATOM 1255 O O . ALA A 1 175 ? -9.292 0.180 -14.006 1.00 46.53 175 ALA A O 1
ATOM 1256 N N . LYS A 1 176 ? -7.948 1.002 -15.640 1.00 43.31 176 LYS A N 1
ATOM 1257 C CA . LYS A 1 176 ? -7.890 2.373 -15.121 1.00 43.31 176 LYS A CA 1
ATOM 1258 C C . LYS A 1 176 ? -9.323 2.840 -14.911 1.00 43.31 176 LYS A C 1
ATOM 1260 O O . LYS A 1 176 ? -10.109 2.903 -15.858 1.00 43.31 176 LYS A O 1
ATOM 1265 N N . ALA A 1 177 ? -9.671 3.135 -13.669 1.00 43.25 177 ALA A N 1
ATOM 1266 C CA . ALA A 1 177 ? -10.930 3.785 -13.401 1.00 43.25 177 ALA A CA 1
ATOM 1267 C C . ALA A 1 177 ? -10.967 5.088 -14.195 1.00 43.25 177 ALA A C 1
ATOM 1269 O O . ALA A 1 177 ? -10.057 5.910 -14.065 1.00 43.25 177 ALA A O 1
ATOM 1270 N N . GLY A 1 178 ? -12.002 5.273 -15.016 1.00 42.28 178 GLY A N 1
ATOM 1271 C CA . GLY A 1 178 ? -12.282 6.591 -15.577 1.00 42.28 178 GLY A CA 1
ATOM 1272 C C . GLY A 1 178 ? -12.411 7.632 -14.459 1.00 42.28 178 GLY A C 1
ATOM 1273 O O . GLY A 1 178 ? -12.470 7.277 -13.275 1.00 42.28 178 GLY A O 1
ATOM 1274 N N . GLU A 1 179 ? -12.474 8.918 -14.820 1.00 47.41 179 GLU A N 1
ATOM 1275 C CA . GLU A 1 179 ? -13.010 9.919 -13.891 1.00 47.41 179 GLU A CA 1
ATOM 1276 C C . GLU A 1 179 ? -14.324 9.368 -13.333 1.00 47.41 179 GLU A C 1
ATOM 1278 O O . GLU A 1 179 ? -15.239 9.018 -14.087 1.00 47.41 179 GLU A O 1
ATOM 1283 N N . TRP A 1 180 ? -14.371 9.153 -12.020 1.00 43.47 180 TRP A N 1
ATOM 1284 C CA . TRP A 1 180 ? -15.517 8.497 -11.414 1.00 43.47 180 TRP A CA 1
ATOM 1285 C C . TRP A 1 180 ? -16.728 9.431 -11.578 1.00 43.47 180 TRP A C 1
ATOM 1287 O O . TRP A 1 180 ? -16.598 10.630 -11.331 1.00 43.47 180 TRP A O 1
ATOM 1297 N N . PRO A 1 181 ? -17.906 8.937 -11.993 1.00 41.34 181 PRO A N 1
ATOM 1298 C CA . PRO A 1 181 ? -19.001 9.780 -12.491 1.00 41.34 181 PRO A CA 1
ATOM 1299 C C . PRO A 1 181 ? -19.607 10.767 -11.474 1.00 41.34 181 PRO A C 1
ATOM 1301 O O . PRO A 1 181 ? -20.442 11.586 -11.852 1.00 41.34 181 PRO A O 1
ATOM 1304 N N . THR A 1 182 ? -19.210 10.711 -10.201 1.00 44.81 182 THR A N 1
ATOM 1305 C CA . THR A 1 182 ? -19.657 11.617 -9.126 1.00 44.81 182 THR A CA 1
ATOM 1306 C C . THR A 1 182 ? -18.549 12.520 -8.580 1.00 44.81 182 THR A C 1
ATOM 1308 O O . THR A 1 182 ? -18.771 13.229 -7.604 1.00 44.81 182 THR A O 1
ATOM 1311 N N . VAL A 1 183 ? -17.365 12.502 -9.188 1.00 45.44 183 VAL A N 1
ATOM 1312 C CA . VAL A 1 183 ? -16.203 13.299 -8.785 1.00 45.44 183 VAL A CA 1
ATOM 1313 C C . VAL A 1 183 ? -16.360 14.674 -9.428 1.00 45.44 183 VAL A C 1
ATOM 1315 O O . VAL A 1 183 ? -16.232 14.837 -10.641 1.00 45.44 183 VAL A O 1
ATOM 1318 N N . THR A 1 184 ? -16.721 15.675 -8.627 1.00 45.53 184 THR A N 1
ATOM 1319 C CA . THR A 1 184 ? -16.686 17.074 -9.066 1.00 45.53 184 THR A CA 1
ATOM 1320 C C . THR A 1 184 ? -15.243 17.476 -9.370 1.00 45.53 184 THR A C 1
ATOM 1322 O O . THR A 1 184 ? -14.313 16.894 -8.827 1.00 45.53 184 THR A O 1
ATOM 1325 N N . ALA A 1 185 ? -15.022 18.483 -10.220 1.00 46.34 185 ALA A N 1
ATOM 1326 C CA . ALA A 1 185 ? -13.699 18.859 -10.745 1.00 46.34 185 ALA A CA 1
ATOM 1327 C C . ALA A 1 185 ? -12.593 19.186 -9.699 1.00 46.34 185 ALA A C 1
ATOM 1329 O O . ALA A 1 185 ? -11.468 19.472 -10.093 1.00 46.34 185 ALA A O 1
ATOM 1330 N N . GLY A 1 186 ? -12.885 19.155 -8.392 1.00 42.16 186 GLY A N 1
ATOM 1331 C CA . GLY A 1 186 ? -11.911 19.259 -7.294 1.00 42.16 186 GLY A CA 1
ATOM 1332 C C . GLY A 1 186 ? -11.545 17.933 -6.605 1.00 42.16 186 GLY A C 1
ATOM 1333 O O . GLY A 1 186 ? -10.666 17.930 -5.753 1.00 42.16 186 GLY A O 1
ATOM 1334 N N . ASP A 1 187 ? -12.189 16.819 -6.964 1.00 40.00 187 ASP A N 1
ATOM 1335 C CA . ASP A 1 187 ? -12.000 15.486 -6.367 1.00 40.00 187 ASP A CA 1
ATOM 1336 C C . ASP A 1 187 ? -11.126 14.562 -7.256 1.00 40.00 187 ASP A C 1
ATOM 1338 O O . ASP A 1 187 ? -10.861 13.408 -6.918 1.00 40.00 187 ASP A O 1
ATOM 1342 N N . LEU A 1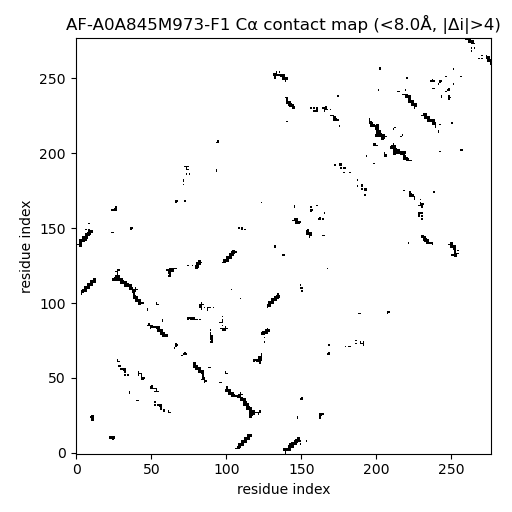 188 ? -10.670 15.064 -8.412 1.00 40.16 188 LEU A N 1
ATOM 1343 C CA . LEU A 1 188 ? -9.924 14.314 -9.437 1.00 40.16 188 LEU A CA 1
ATOM 1344 C C . LEU A 1 188 ? -8.485 13.963 -9.033 1.00 40.16 188 LEU A C 1
ATOM 1346 O O . LEU A 1 188 ? -7.870 13.080 -9.629 1.00 40.16 188 LEU A O 1
ATOM 1350 N N . ASP A 1 189 ? -7.951 14.624 -8.009 1.00 39.53 189 ASP A N 1
ATOM 1351 C CA . ASP A 1 189 ? -6.543 14.509 -7.631 1.00 39.53 189 ASP A CA 1
ATOM 1352 C C . ASP A 1 189 ? -6.182 13.191 -6.927 1.00 39.53 189 ASP A C 1
ATOM 1354 O O . ASP A 1 189 ? -4.994 12.883 -6.776 1.00 39.53 189 ASP A O 1
ATOM 1358 N N . GLN A 1 190 ? -7.180 12.407 -6.501 1.00 42.19 190 GLN A N 1
ATOM 1359 C CA . GLN A 1 190 ? -7.012 11.060 -5.952 1.00 42.19 190 GLN A CA 1
ATOM 1360 C C . GLN A 1 190 ? -8.165 10.161 -6.401 1.00 42.19 190 GLN A C 1
ATOM 1362 O O . GLN A 1 190 ? -9.155 10.020 -5.690 1.00 42.19 190 GLN A O 1
ATOM 1367 N N . ASN A 1 191 ? -8.046 9.532 -7.572 1.00 49.22 191 ASN A N 1
ATOM 1368 C CA . ASN A 1 191 ? -9.056 8.570 -8.002 1.00 49.22 191 ASN A CA 1
ATOM 1369 C C . ASN A 1 191 ? -9.046 7.365 -7.029 1.00 49.22 191 ASN A C 1
ATOM 1371 O O . ASN A 1 191 ? -8.057 6.624 -6.986 1.00 49.22 191 ASN A O 1
ATOM 1375 N N . PRO A 1 192 ? -10.119 7.150 -6.244 1.00 46.81 192 PRO A N 1
ATOM 1376 C CA . PRO A 1 192 ? -10.147 6.174 -5.149 1.00 46.81 192 PRO A CA 1
ATOM 1377 C C . PRO A 1 192 ? -10.084 4.711 -5.613 1.00 46.81 192 PRO A C 1
ATOM 1379 O O . PRO A 1 192 ? -9.975 3.788 -4.800 1.00 46.81 192 PRO A O 1
ATOM 1382 N N . LEU A 1 193 ? -10.126 4.489 -6.929 1.00 49.12 193 LEU A N 1
ATOM 1383 C CA . LEU A 1 193 ? -9.943 3.190 -7.562 1.00 49.12 193 LEU A CA 1
ATOM 1384 C C . LEU A 1 193 ? -8.483 2.895 -7.965 1.00 49.12 193 LEU A C 1
ATOM 1386 O O . LEU A 1 193 ? -8.206 1.801 -8.447 1.00 49.12 193 LEU A O 1
ATOM 1390 N N . GLN A 1 194 ? -7.523 3.799 -7.736 1.00 54.12 194 GLN A N 1
ATOM 1391 C CA . GLN A 1 194 ? -6.097 3.600 -8.070 1.00 54.12 194 GLN A CA 1
ATOM 1392 C C . GLN A 1 194 ? -5.325 2.754 -7.039 1.00 54.12 194 GLN A C 1
ATOM 1394 O O . GLN A 1 194 ? -4.173 3.039 -6.712 1.00 54.12 194 GLN A O 1
ATOM 1399 N N . ARG A 1 195 ? -5.952 1.712 -6.489 1.00 60.34 195 ARG A N 1
ATOM 1400 C CA . ARG A 1 195 ? -5.465 1.030 -5.277 1.00 60.34 195 ARG A CA 1
ATOM 1401 C C . ARG A 1 195 ? -4.174 0.222 -5.490 1.00 60.34 195 ARG A C 1
ATOM 1403 O O . ARG A 1 195 ? -3.433 0.024 -4.534 1.00 60.34 195 ARG A O 1
ATOM 1410 N N . PHE A 1 196 ? -3.873 -0.184 -6.731 1.00 66.94 196 PHE A N 1
ATOM 1411 C CA . PHE A 1 196 ? -2.677 -0.975 -7.089 1.00 66.94 196 PHE A CA 1
ATOM 1412 C C . PHE A 1 196 ? -2.032 -0.564 -8.419 1.00 66.94 196 PHE A C 1
ATOM 1414 O O . PHE A 1 196 ? -1.401 -1.384 -9.092 1.00 66.94 196 PHE A O 1
ATOM 1421 N N . PHE A 1 197 ? -2.213 0.692 -8.825 1.00 72.44 197 PHE A N 1
ATOM 1422 C CA . PHE A 1 197 ? -1.701 1.193 -10.100 1.00 72.44 197 PHE A CA 1
ATOM 1423 C C . PHE A 1 197 ? -0.440 2.037 -9.888 1.00 72.44 197 PHE A C 1
ATOM 1425 O O . PHE A 1 197 ? -0.233 2.601 -8.813 1.00 72.44 197 PHE A O 1
ATOM 1432 N N . PHE A 1 198 ? 0.387 2.160 -10.922 1.00 70.75 198 PHE A N 1
ATOM 1433 C CA . PHE A 1 198 ? 1.370 3.231 -11.051 1.00 70.75 198 PHE A CA 1
ATOM 1434 C C . PHE A 1 198 ? 0.650 4.430 -11.679 1.00 70.75 198 PHE A C 1
ATOM 1436 O O . PHE A 1 198 ? 0.368 4.395 -12.879 1.00 70.75 198 PHE A O 1
ATOM 1443 N N . PRO A 1 199 ? 0.278 5.456 -10.889 1.00 60.97 199 PRO A N 1
ATOM 1444 C CA . PRO A 1 199 ? -0.429 6.606 -11.427 1.00 60.97 199 PRO A CA 1
ATOM 1445 C C . PRO A 1 199 ? 0.522 7.452 -12.278 1.00 60.97 199 PRO A C 1
ATOM 1447 O O . PRO A 1 199 ? 1.588 7.859 -11.810 1.00 60.97 199 PRO A O 1
ATOM 1450 N N . GLY A 1 200 ? 0.110 7.770 -13.505 1.00 62.09 200 GLY A N 1
ATOM 1451 C CA . GLY A 1 200 ? 0.846 8.712 -14.351 1.00 62.09 200 GLY A CA 1
ATOM 1452 C C . GLY A 1 200 ? 1.937 8.072 -15.209 1.00 62.09 200 GLY A C 1
ATOM 1453 O O . GLY A 1 200 ? 2.979 8.691 -15.433 1.00 62.09 200 GLY A O 1
ATOM 1454 N N . GLY A 1 201 ? 1.687 6.867 -15.720 1.00 66.12 201 GLY A N 1
ATOM 1455 C CA . GLY A 1 201 ? 2.511 6.252 -16.758 1.00 66.12 201 GLY A CA 1
ATOM 1456 C C . GLY A 1 201 ? 3.648 5.352 -16.266 1.00 66.12 201 GLY A C 1
ATOM 1457 O O . GLY A 1 201 ? 3.894 5.179 -15.071 1.00 66.12 201 GLY A O 1
ATOM 1458 N N . LEU A 1 202 ? 4.362 4.764 -17.225 1.00 73.06 202 LEU A N 1
ATOM 1459 C CA . LEU A 1 202 ? 5.489 3.863 -17.010 1.00 73.06 202 LEU A CA 1
A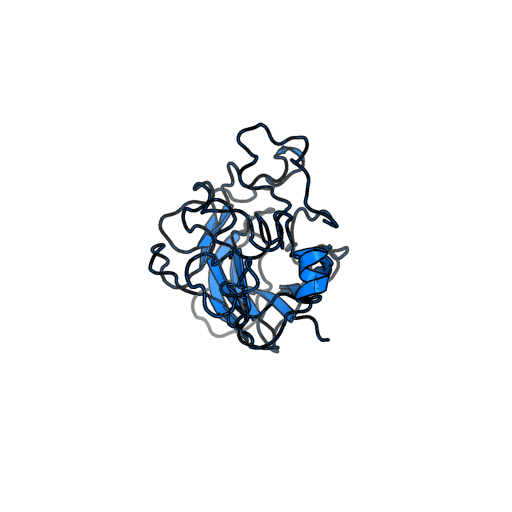TOM 1460 C C . LEU A 1 202 ? 6.831 4.592 -16.974 1.00 73.06 202 LEU A C 1
ATOM 1462 O O . LEU A 1 202 ? 7.324 5.023 -18.015 1.00 73.06 202 LEU A O 1
ATOM 1466 N N . PHE A 1 203 ? 7.457 4.579 -15.794 1.00 72.69 203 PHE A N 1
ATOM 1467 C CA . PHE A 1 203 ? 8.808 5.080 -15.499 1.00 72.69 203 PHE A CA 1
ATOM 1468 C C . PHE A 1 203 ? 8.981 6.586 -15.738 1.00 72.69 203 PHE A C 1
ATOM 1470 O O . PHE A 1 203 ? 8.914 7.070 -16.854 1.00 72.69 203 PHE A O 1
ATOM 1477 N N . GLY A 1 204 ? 9.235 7.341 -14.678 1.00 66.50 204 GLY A N 1
ATOM 1478 C CA . GLY A 1 204 ? 9.356 8.798 -14.690 1.00 66.50 204 GLY A CA 1
ATOM 1479 C C . GLY A 1 204 ? 9.141 9.323 -13.276 1.00 66.50 204 GLY A C 1
ATOM 1480 O O . GLY A 1 204 ? 8.948 8.523 -12.353 1.00 66.50 204 GLY A O 1
ATOM 1481 N N . ASP A 1 205 ? 9.148 10.643 -13.106 1.00 60.50 205 ASP A N 1
ATOM 1482 C CA . ASP A 1 205 ? 8.812 11.249 -11.813 1.00 60.50 205 ASP A CA 1
ATOM 1483 C C . ASP A 1 205 ? 7.338 10.976 -11.458 1.00 60.50 205 ASP A C 1
ATOM 1485 O O . ASP A 1 205 ? 7.027 10.679 -10.304 1.00 60.50 205 ASP A O 1
ATOM 1489 N N . GLY A 1 206 ? 6.464 10.922 -12.478 1.00 58.09 206 GLY A N 1
ATOM 1490 C CA . GLY A 1 206 ? 5.102 10.392 -12.388 1.00 58.09 206 GLY A CA 1
ATOM 1491 C C . GLY A 1 206 ? 4.186 11.124 -11.398 1.00 58.09 206 GLY A C 1
ATOM 1492 O O . GLY A 1 206 ? 4.555 12.098 -10.739 1.00 58.09 206 GLY A O 1
ATOM 1493 N N . GLY A 1 207 ? 2.943 10.642 -11.285 1.00 61.00 207 GLY A N 1
ATOM 1494 C CA . GLY A 1 207 ? 1.954 11.181 -10.348 1.00 61.00 207 GLY A CA 1
ATOM 1495 C C . GLY A 1 207 ? 1.763 12.705 -10.428 1.00 61.00 207 GLY A C 1
ATOM 1496 O O . GLY A 1 207 ? 1.654 13.274 -11.507 1.00 61.00 207 GLY A O 1
ATOM 1497 N N . GLN A 1 208 ? 1.694 13.345 -9.257 1.00 56.56 208 GLN A N 1
ATOM 1498 C CA . GLN A 1 208 ? 1.531 14.799 -9.092 1.00 56.56 208 GLN A CA 1
ATOM 1499 C C . GLN A 1 208 ? 2.882 15.546 -9.052 1.00 56.56 208 GLN A C 1
ATOM 1501 O O . GLN A 1 208 ? 2.909 16.752 -8.819 1.00 56.56 208 GLN A O 1
ATOM 1506 N N . GLU A 1 209 ? 4.004 14.834 -9.212 1.00 53.22 209 GLU A N 1
ATOM 1507 C CA . GLU A 1 209 ? 5.351 15.358 -8.945 1.00 53.22 209 GLU A CA 1
ATOM 1508 C C . GLU A 1 209 ? 6.194 15.581 -10.209 1.00 53.22 209 GLU A C 1
ATOM 1510 O O . GLU A 1 209 ? 7.268 16.171 -10.117 1.00 53.22 209 GLU A O 1
ATOM 1515 N N . GLY A 1 210 ? 5.717 15.206 -11.403 1.00 56.97 210 GLY A N 1
ATOM 1516 C CA . GLY A 1 210 ? 6.460 15.497 -12.627 1.00 56.97 210 GLY A CA 1
ATOM 1517 C C . GLY A 1 210 ? 5.895 14.900 -13.911 1.00 56.97 210 GLY A C 1
ATOM 1518 O O . GLY A 1 210 ? 4.690 14.706 -14.066 1.00 56.97 210 GLY A O 1
ATOM 1519 N N . VAL A 1 211 ? 6.795 14.670 -14.871 1.00 54.00 211 VAL A N 1
ATOM 1520 C CA . VAL A 1 211 ? 6.459 14.242 -16.236 1.00 54.00 211 VAL A CA 1
ATOM 1521 C C . VAL A 1 211 ? 5.915 12.808 -16.230 1.00 54.00 211 VAL A C 1
ATOM 1523 O O . VAL A 1 211 ? 6.467 11.917 -15.580 1.00 54.00 211 VAL A O 1
ATOM 1526 N N . THR A 1 212 ? 4.813 12.608 -16.956 1.00 63.09 212 THR A N 1
ATOM 1527 C CA . THR A 1 212 ? 4.144 11.315 -17.160 1.00 63.09 212 THR A CA 1
ATOM 1528 C C . THR A 1 212 ? 5.051 10.345 -17.930 1.00 63.09 212 THR A C 1
ATOM 1530 O O . THR A 1 212 ? 5.803 10.773 -18.800 1.00 63.09 212 THR A O 1
ATOM 1533 N N . GLY A 1 213 ? 4.980 9.058 -17.577 1.00 64.00 213 GLY A N 1
ATOM 1534 C CA . GLY A 1 213 ? 5.954 8.010 -17.898 1.00 64.00 213 GLY A CA 1
ATOM 1535 C C . GLY A 1 213 ? 6.576 7.984 -19.303 1.00 64.00 213 GLY A C 1
ATOM 1536 O O . GLY A 1 213 ? 5.913 8.173 -20.318 1.00 64.00 213 GLY A O 1
ATOM 1537 N N . PHE A 1 214 ? 7.870 7.668 -19.328 1.00 71.56 214 PHE A N 1
ATOM 1538 C CA . PHE A 1 214 ? 8.763 7.603 -20.479 1.00 71.56 214 PHE A CA 1
ATOM 1539 C C . PHE A 1 214 ? 8.339 6.559 -21.525 1.00 71.56 214 PHE A C 1
ATOM 1541 O O . PHE A 1 214 ? 8.309 6.854 -22.715 1.00 71.56 214 PHE A O 1
ATOM 1548 N N . PHE A 1 215 ? 7.979 5.343 -21.096 1.00 75.88 215 PHE A N 1
ATOM 1549 C CA . PHE A 1 215 ? 7.605 4.262 -22.025 1.00 75.88 215 PHE A CA 1
ATOM 1550 C C . PHE A 1 215 ? 6.117 4.257 -22.388 1.00 75.88 215 PHE A C 1
ATOM 1552 O O . PHE A 1 215 ? 5.728 3.678 -23.397 1.00 75.88 215 PHE A O 1
ATOM 1559 N N . SER A 1 216 ? 5.278 4.848 -21.541 1.00 76.38 216 SER A N 1
ATOM 1560 C CA . SER A 1 216 ? 3.828 4.894 -21.710 1.00 76.38 216 SER A CA 1
ATOM 1561 C C . SER A 1 216 ? 3.252 5.962 -20.793 1.00 76.38 216 SER A C 1
ATOM 1563 O O . SER A 1 216 ? 3.616 6.025 -19.618 1.00 76.38 216 SER A O 1
ATOM 1565 N N . ALA A 1 217 ? 2.291 6.735 -21.298 1.00 74.94 217 ALA A N 1
ATOM 1566 C CA . ALA A 1 217 ? 1.485 7.636 -20.478 1.00 74.94 217 ALA A CA 1
ATOM 1567 C C . ALA A 1 217 ? 0.326 6.917 -19.758 1.00 74.94 217 ALA A C 1
ATOM 1569 O O . ALA A 1 217 ? -0.266 7.475 -18.832 1.00 74.94 217 ALA A O 1
ATOM 1570 N N . ASP A 1 218 ? 0.013 5.683 -20.166 1.00 75.06 218 ASP A N 1
ATOM 1571 C CA . ASP A 1 218 ? -1.040 4.866 -19.571 1.00 75.06 218 ASP A CA 1
ATOM 1572 C C . ASP A 1 218 ? -0.596 4.243 -18.249 1.00 75.06 218 ASP A C 1
ATOM 1574 O O . ASP A 1 218 ? 0.555 3.827 -18.087 1.00 75.06 218 ASP A O 1
ATOM 1578 N N . ASP A 1 219 ? -1.545 4.134 -17.319 1.00 74.81 219 ASP A N 1
ATOM 1579 C CA . ASP A 1 219 ? -1.326 3.486 -16.029 1.00 74.81 219 ASP A CA 1
ATOM 1580 C C . ASP A 1 219 ? -0.994 1.995 -16.229 1.00 74.81 219 ASP A C 1
ATOM 1582 O O . ASP A 1 219 ? -1.417 1.350 -17.194 1.00 74.81 219 ASP A O 1
ATOM 1586 N N . ALA A 1 220 ? -0.254 1.435 -15.280 1.00 78.44 220 ALA A N 1
ATOM 1587 C CA . ALA A 1 220 ? 0.065 0.013 -15.216 1.00 78.44 220 ALA A CA 1
ATOM 1588 C C . ALA A 1 220 ? -0.151 -0.506 -13.797 1.00 78.44 220 ALA A C 1
ATOM 1590 O O . ALA A 1 220 ? -0.231 0.286 -12.858 1.00 78.44 220 ALA A O 1
ATOM 1591 N N . GLY A 1 221 ? -0.212 -1.818 -13.609 1.00 81.62 221 GLY A N 1
ATOM 1592 C CA . GLY A 1 221 ? -0.358 -2.400 -12.278 1.00 81.62 221 GLY A CA 1
ATOM 1593 C C . GLY A 1 221 ? -1.142 -3.694 -12.304 1.00 81.62 221 GLY A C 1
ATOM 1594 O O . GLY A 1 221 ? -1.180 -4.384 -13.318 1.00 81.62 221 GLY A O 1
ATOM 1595 N N . PHE A 1 222 ? -1.765 -4.017 -11.177 1.00 80.31 222 PHE A N 1
ATOM 1596 C CA . PHE A 1 222 ? -2.538 -5.242 -11.019 1.00 80.31 222 PHE A CA 1
ATOM 1597 C C . PHE A 1 222 ? -4.033 -4.965 -10.923 1.00 80.31 222 PHE A C 1
ATOM 1599 O O . PHE A 1 222 ? -4.452 -4.013 -10.262 1.00 80.31 222 PHE A O 1
ATOM 1606 N N . GLU A 1 223 ? -4.836 -5.846 -11.516 1.00 77.44 223 GLU A N 1
ATOM 1607 C CA . GLU A 1 223 ? -6.257 -5.948 -11.175 1.00 77.44 223 GLU A CA 1
ATOM 1608 C C . GLU A 1 223 ? -6.425 -6.389 -9.717 1.00 77.44 223 GLU A C 1
ATOM 1610 O O . GLU A 1 223 ? -5.594 -7.133 -9.197 1.00 77.44 223 GLU A O 1
ATOM 1615 N N . VAL A 1 224 ? -7.518 -5.986 -9.069 1.00 77.12 224 VAL A N 1
ATOM 1616 C CA . VAL A 1 224 ? -7.860 -6.427 -7.706 1.00 77.12 224 VAL A CA 1
ATOM 1617 C C . VAL A 1 224 ? -9.079 -7.323 -7.744 1.00 77.12 224 VAL A C 1
ATOM 1619 O O . VAL A 1 224 ? -10.115 -6.953 -8.298 1.00 77.12 224 VAL A O 1
ATOM 1622 N N . VAL A 1 225 ? -8.958 -8.475 -7.099 1.00 80.31 225 VAL A N 1
ATOM 1623 C CA . VAL A 1 225 ? -9.979 -9.507 -6.987 1.00 80.31 225 VAL A CA 1
ATOM 1624 C C . VAL A 1 225 ? -10.269 -9.727 -5.500 1.00 80.31 225 VAL A C 1
ATOM 1626 O O . VAL A 1 225 ? -9.522 -10.444 -4.829 1.00 80.31 225 VAL A O 1
ATOM 1629 N N . PRO A 1 226 ? -11.311 -9.084 -4.949 1.00 81.94 226 PRO A N 1
ATOM 1630 C CA . PRO A 1 226 ? -11.734 -9.351 -3.584 1.00 81.94 226 PRO A CA 1
ATOM 1631 C C . PRO A 1 226 ? -12.399 -10.726 -3.475 1.00 81.94 226 PRO A C 1
ATOM 1633 O O . PRO A 1 226 ? -13.055 -11.186 -4.416 1.00 81.94 226 PRO A O 1
ATOM 1636 N N . ASP A 1 227 ? -12.249 -11.377 -2.325 1.00 84.62 227 ASP A N 1
ATOM 1637 C CA . ASP A 1 227 ? -13.040 -12.557 -2.000 1.00 84.62 227 ASP A CA 1
ATOM 1638 C C . ASP A 1 227 ? -14.472 -12.184 -1.580 1.00 84.62 227 ASP A C 1
ATOM 1640 O O . ASP A 1 227 ? -14.810 -11.018 -1.381 1.00 84.62 227 ASP A O 1
ATOM 1644 N N . ALA A 1 228 ? -15.350 -13.188 -1.492 1.00 83.81 228 ALA A N 1
ATOM 1645 C CA . ALA A 1 228 ? -16.772 -12.966 -1.220 1.00 83.81 228 ALA A CA 1
ATOM 1646 C C . ALA A 1 228 ? -17.038 -12.362 0.169 1.00 83.81 228 ALA A C 1
ATOM 1648 O O . ALA A 1 228 ? -18.040 -11.674 0.352 1.00 83.81 228 ALA A O 1
ATOM 1649 N N . ASP A 1 229 ? -16.142 -12.625 1.120 1.00 83.81 229 ASP A N 1
ATOM 1650 C CA . ASP A 1 229 ? -16.255 -12.192 2.510 1.00 83.81 229 ASP A CA 1
ATOM 1651 C C . ASP A 1 229 ? -15.498 -10.882 2.789 1.00 83.81 229 ASP A C 1
ATOM 1653 O O . ASP A 1 229 ? -15.542 -10.380 3.911 1.00 83.81 229 ASP A O 1
ATOM 1657 N N . LEU A 1 230 ? -14.814 -10.323 1.782 1.00 83.94 230 LEU A N 1
ATOM 1658 C CA . LEU A 1 230 ? -13.986 -9.120 1.875 1.00 83.94 230 LEU A CA 1
ATOM 1659 C C . LEU A 1 230 ? -12.896 -9.202 2.957 1.00 83.94 230 LEU A C 1
ATOM 1661 O O . LEU A 1 230 ? -12.500 -8.197 3.537 1.00 83.94 230 LEU A O 1
ATOM 1665 N N . ILE A 1 231 ? -12.376 -10.391 3.236 1.00 86.50 231 ILE A N 1
ATOM 1666 C CA . ILE A 1 231 ? -11.280 -10.616 4.197 1.00 86.50 231 ILE A CA 1
ATOM 1667 C C . ILE A 1 231 ? -9.950 -10.897 3.497 1.00 86.50 231 ILE A C 1
ATOM 1669 O O . ILE A 1 231 ? -8.891 -10.915 4.137 1.00 86.50 231 ILE A O 1
ATOM 1673 N N . ARG A 1 232 ? -9.995 -11.090 2.174 1.00 88.25 232 ARG A N 1
ATOM 1674 C CA . ARG A 1 232 ? -8.834 -11.320 1.325 1.00 88.25 232 ARG A CA 1
ATOM 1675 C C . ARG A 1 232 ? -8.950 -10.559 0.008 1.00 88.25 232 ARG A C 1
ATOM 1677 O O . ARG A 1 232 ? -9.976 -10.617 -0.661 1.00 88.25 232 ARG A O 1
ATOM 1684 N N . LEU A 1 233 ? -7.855 -9.919 -0.402 1.00 86.50 233 LEU A N 1
ATOM 1685 C CA . LEU A 1 233 ? -7.700 -9.317 -1.730 1.00 86.50 233 LEU A CA 1
ATOM 1686 C C . LEU A 1 233 ? -6.575 -10.004 -2.464 1.00 86.50 233 LEU A C 1
ATOM 1688 O O . LEU A 1 233 ? -5.439 -9.9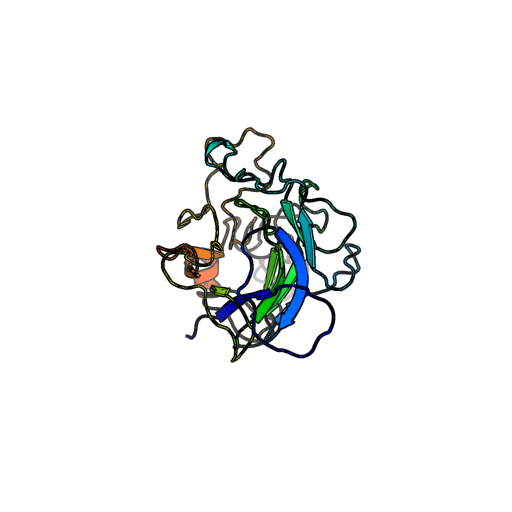65 -2.008 1.00 86.50 233 LEU A O 1
ATOM 1692 N N . ASP A 1 234 ? -6.870 -10.581 -3.615 1.00 86.69 234 ASP A N 1
ATOM 1693 C CA . ASP A 1 234 ? -5.855 -11.084 -4.524 1.00 86.69 234 ASP A CA 1
ATOM 1694 C C . ASP A 1 234 ? -5.655 -10.120 -5.681 1.00 86.69 234 ASP A C 1
ATOM 1696 O O . ASP A 1 234 ? -6.583 -9.449 -6.128 1.00 86.69 234 ASP A O 1
ATOM 1700 N N . THR A 1 235 ? -4.441 -10.059 -6.205 1.00 82.38 235 THR A N 1
ATOM 1701 C CA . THR A 1 235 ? -4.217 -9.420 -7.494 1.00 82.38 235 THR A CA 1
ATOM 1702 C C . THR A 1 235 ? -4.505 -10.382 -8.632 1.00 82.38 235 THR A C 1
ATOM 1704 O O . THR A 1 235 ? -4.054 -11.530 -8.606 1.00 82.38 235 THR A O 1
ATOM 1707 N N . GLY A 1 236 ? -5.189 -9.881 -9.654 1.00 75.44 236 GLY A N 1
ATOM 1708 C CA . GLY A 1 236 ? -5.360 -10.546 -10.937 1.00 75.44 236 GLY A CA 1
ATOM 1709 C C . GLY A 1 236 ? -4.162 -10.334 -11.863 1.00 75.44 236 GLY A C 1
ATOM 1710 O O . GLY A 1 236 ? -3.005 -10.325 -11.439 1.00 75.44 236 GLY A O 1
ATOM 1711 N N . VAL A 1 237 ? -4.443 -10.182 -13.155 1.00 79.62 237 VAL A N 1
ATOM 1712 C CA . VAL A 1 237 ? -3.410 -10.057 -14.191 1.00 79.62 237 VAL A CA 1
ATOM 1713 C C . VAL A 1 237 ? -2.740 -8.680 -14.110 1.00 79.62 237 VAL A C 1
ATOM 1715 O O . VAL A 1 237 ? -3.386 -7.676 -13.806 1.00 79.62 237 VAL A O 1
ATOM 1718 N N . PHE A 1 238 ? -1.434 -8.628 -14.383 1.00 84.19 238 PHE A N 1
ATOM 1719 C CA . PHE A 1 238 ? -0.741 -7.356 -14.574 1.00 84.19 238 PHE A CA 1
ATOM 1720 C C . PHE A 1 238 ? -1.161 -6.741 -15.916 1.00 84.19 238 PHE A C 1
ATOM 1722 O O . PHE A 1 238 ? -1.071 -7.402 -16.950 1.00 84.19 238 PHE A O 1
ATOM 1729 N N . PHE A 1 239 ? -1.592 -5.482 -15.924 1.00 81.50 239 PHE A N 1
ATOM 1730 C CA . PHE A 1 239 ? -2.030 -4.782 -17.132 1.00 81.50 239 PHE A CA 1
ATOM 1731 C C . PHE A 1 239 ? -1.068 -3.653 -17.525 1.00 81.50 239 PHE A C 1
ATOM 1733 O O . PHE A 1 239 ? -0.302 -3.165 -16.693 1.00 81.50 239 PHE A O 1
ATOM 1740 N N . ASN A 1 240 ? -1.192 -3.232 -18.791 1.00 84.00 240 ASN A N 1
ATOM 1741 C CA . ASN A 1 240 ? -0.365 -2.306 -19.582 1.00 84.00 240 ASN A CA 1
ATOM 1742 C C . ASN A 1 240 ? 0.446 -3.046 -20.662 1.00 84.00 240 ASN A C 1
ATOM 1744 O O . ASN A 1 240 ? 1.313 -3.868 -20.363 1.00 84.00 240 ASN A O 1
ATOM 1748 N N . ALA A 1 241 ? 0.128 -2.772 -21.930 1.00 86.69 241 ALA A N 1
ATOM 1749 C CA . ALA A 1 241 ? 0.673 -3.504 -23.069 1.00 86.69 241 ALA A CA 1
ATOM 1750 C C . ALA A 1 241 ? 2.182 -3.268 -23.237 1.00 86.69 241 ALA A C 1
ATOM 1752 O O . ALA A 1 241 ? 2.929 -4.215 -23.485 1.00 86.69 241 ALA A O 1
ATOM 1753 N N . GLU A 1 242 ? 2.634 -2.032 -23.042 1.00 86.81 242 GLU A N 1
ATOM 1754 C CA . GLU A 1 242 ? 4.030 -1.614 -23.131 1.00 86.81 242 GLU A CA 1
ATOM 1755 C C . GLU A 1 242 ? 4.859 -2.252 -22.013 1.00 86.81 242 GLU A C 1
ATOM 1757 O O . GLU A 1 242 ? 5.929 -2.809 -22.270 1.00 86.81 242 GLU A O 1
ATOM 1762 N N . HIS A 1 243 ? 4.341 -2.267 -20.780 1.00 86.50 243 HIS A N 1
ATOM 1763 C CA . HIS A 1 243 ? 4.994 -2.939 -19.662 1.00 86.50 243 HIS A CA 1
ATOM 1764 C C . HIS A 1 243 ? 5.124 -4.435 -19.930 1.00 86.50 243 HIS A C 1
ATOM 1766 O O . HIS A 1 243 ? 6.198 -5.001 -19.750 1.00 86.50 243 HIS A O 1
ATOM 1772 N N . LEU A 1 244 ? 4.048 -5.082 -20.382 1.00 89.00 244 LEU A N 1
ATOM 1773 C CA . LEU A 1 244 ? 4.051 -6.514 -20.674 1.00 89.00 244 LEU A CA 1
ATOM 1774 C C . LEU A 1 244 ? 5.048 -6.865 -21.785 1.00 89.00 244 LEU A C 1
ATOM 1776 O O . LEU A 1 244 ? 5.779 -7.846 -21.657 1.00 89.00 244 LEU A O 1
ATOM 1780 N N . ALA A 1 245 ? 5.120 -6.052 -22.841 1.00 89.88 245 ALA A N 1
ATOM 1781 C CA . ALA A 1 245 ? 6.023 -6.274 -23.965 1.00 89.88 245 ALA A CA 1
ATOM 1782 C C . ALA A 1 245 ? 7.505 -6.088 -23.594 1.00 89.88 245 ALA A C 1
ATOM 1784 O O . ALA A 1 245 ? 8.348 -6.875 -24.025 1.00 89.88 245 ALA A O 1
ATOM 1785 N N . LEU A 1 246 ? 7.825 -5.062 -22.801 1.00 86.75 246 LEU A N 1
ATOM 1786 C CA . LEU A 1 246 ? 9.208 -4.681 -22.485 1.00 86.75 246 LEU A CA 1
ATOM 1787 C C . LEU A 1 246 ? 9.732 -5.338 -21.202 1.00 86.75 246 LEU A C 1
ATOM 1789 O O . LEU A 1 246 ? 10.907 -5.694 -21.094 1.00 86.75 246 LEU A O 1
ATOM 1793 N N . PHE A 1 247 ? 8.855 -5.509 -20.218 1.00 86.62 247 PHE A N 1
ATOM 1794 C CA . PHE A 1 247 ? 9.202 -5.876 -18.851 1.00 86.62 247 PHE A CA 1
ATOM 1795 C C . PHE A 1 247 ? 8.401 -7.064 -18.320 1.00 86.62 247 PHE A C 1
ATOM 1797 O O . PHE A 1 247 ? 8.682 -7.495 -17.208 1.00 86.62 247 PHE A O 1
ATOM 1804 N N . GLY A 1 248 ? 7.484 -7.665 -19.078 1.00 88.94 248 GLY A N 1
ATOM 1805 C CA . GLY A 1 248 ? 6.702 -8.826 -18.643 1.00 88.94 248 GLY A CA 1
ATOM 1806 C C . GLY A 1 248 ? 5.633 -8.511 -17.588 1.00 88.94 248 GLY A C 1
ATOM 1807 O O . GLY A 1 248 ? 5.238 -7.366 -17.385 1.00 88.94 248 GLY A O 1
ATOM 1808 N N . ASP A 1 249 ? 5.150 -9.556 -16.921 1.00 86.88 249 ASP A N 1
ATOM 1809 C CA . ASP A 1 249 ? 3.906 -9.601 -16.140 1.00 86.88 249 ASP A CA 1
ATOM 1810 C C . ASP A 1 249 ? 4.098 -9.465 -14.620 1.00 86.88 249 ASP A C 1
ATOM 1812 O O . ASP A 1 249 ? 3.419 -10.115 -13.827 1.00 86.88 249 ASP A O 1
ATOM 1816 N N . GLY A 1 250 ? 5.012 -8.598 -14.178 1.00 86.00 250 GLY A N 1
ATOM 1817 C CA . GLY A 1 250 ? 5.202 -8.381 -12.746 1.00 86.00 250 GLY A CA 1
ATOM 1818 C C . GLY A 1 250 ? 5.866 -7.065 -12.384 1.00 86.00 250 GLY A C 1
ATOM 1819 O O . GLY A 1 250 ? 6.676 -6.528 -13.137 1.00 86.00 250 GLY A O 1
ATOM 1820 N N . LEU A 1 251 ? 5.572 -6.588 -11.174 1.00 86.81 251 LEU A N 1
ATOM 1821 C CA . LEU A 1 251 ? 6.205 -5.409 -10.595 1.00 86.81 251 LEU A CA 1
ATOM 1822 C C . LEU A 1 251 ? 7.717 -5.644 -10.495 1.00 86.81 251 LEU A C 1
ATOM 1824 O O . LEU A 1 251 ? 8.191 -6.553 -9.799 1.00 86.81 251 LEU A O 1
ATOM 1828 N N . LEU A 1 252 ? 8.470 -4.797 -11.191 1.00 89.44 252 LEU A N 1
ATOM 1829 C CA . LEU A 1 252 ? 9.923 -4.829 -11.190 1.00 89.44 252 LEU A CA 1
ATOM 1830 C C . LEU A 1 252 ? 10.489 -4.521 -9.807 1.00 89.44 252 LEU A C 1
ATOM 1832 O O . LEU A 1 252 ? 9.921 -3.764 -9.022 1.00 89.44 252 LEU A O 1
ATOM 1836 N N . ASP A 1 253 ? 11.636 -5.125 -9.523 1.00 90.75 253 ASP A N 1
ATOM 1837 C CA . ASP A 1 253 ? 12.456 -4.702 -8.398 1.00 90.75 253 ASP A CA 1
ATOM 1838 C C . ASP A 1 253 ? 12.978 -3.280 -8.648 1.00 90.75 253 ASP A C 1
ATOM 1840 O O . ASP A 1 253 ? 13.346 -2.939 -9.776 1.00 90.75 253 ASP A O 1
ATOM 1844 N N . ARG A 1 254 ? 13.027 -2.453 -7.602 1.00 87.31 254 ARG A N 1
ATOM 1845 C CA . ARG A 1 254 ? 13.429 -1.045 -7.677 1.00 87.31 254 ARG A CA 1
ATOM 1846 C C . ARG A 1 254 ? 14.847 -0.866 -8.222 1.00 87.31 254 ARG A C 1
ATOM 1848 O O . ARG A 1 254 ? 15.101 0.140 -8.871 1.00 87.31 254 ARG A O 1
ATOM 1855 N N . THR A 1 255 ? 15.742 -1.834 -8.023 1.00 85.38 255 THR A N 1
ATOM 1856 C CA . THR A 1 255 ? 17.114 -1.819 -8.569 1.00 85.38 255 THR A CA 1
ATOM 1857 C C . THR A 1 255 ? 17.192 -2.203 -10.048 1.00 85.38 255 THR A C 1
ATOM 1859 O O . THR A 1 255 ? 18.259 -2.146 -10.651 1.00 85.38 255 THR A O 1
ATOM 1862 N N . ARG A 1 256 ? 16.071 -2.629 -10.638 1.00 84.25 256 ARG A N 1
ATOM 1863 C CA . ARG A 1 256 ? 15.969 -3.071 -12.034 1.00 84.25 256 ARG A CA 1
ATOM 1864 C C . ARG A 1 256 ? 15.075 -2.167 -12.872 1.00 84.25 256 ARG A C 1
ATOM 1866 O O . ARG A 1 256 ? 14.684 -2.561 -13.972 1.00 84.25 256 ARG A O 1
ATOM 1873 N N . LEU A 1 257 ? 14.701 -1.003 -12.348 1.00 80.69 257 LEU A N 1
ATOM 1874 C CA . LEU A 1 257 ? 13.992 -0.022 -13.151 1.00 80.69 257 LEU A CA 1
ATOM 1875 C C . LEU A 1 257 ? 14.978 0.567 -14.168 1.00 80.69 257 LEU A C 1
ATOM 1877 O O . LEU A 1 257 ? 16.112 0.864 -13.794 1.00 80.69 257 LEU A O 1
ATOM 1881 N N . PRO A 1 258 ? 14.577 0.716 -15.437 1.00 74.25 258 PRO A N 1
ATOM 1882 C CA . PRO A 1 258 ? 15.396 1.393 -16.424 1.00 74.25 258 PRO A CA 1
ATOM 1883 C C . PRO A 1 258 ? 15.619 2.843 -15.987 1.00 74.25 258 PRO A C 1
ATOM 1885 O O . PRO A 1 258 ? 14.683 3.636 -15.904 1.00 74.25 258 PRO A O 1
ATOM 1888 N N . GLU A 1 259 ? 16.870 3.185 -15.709 1.00 63.47 259 GLU A N 1
ATOM 1889 C CA . GLU A 1 259 ? 17.327 4.562 -15.566 1.00 63.47 259 GLU A CA 1
ATOM 1890 C C . GLU A 1 259 ? 17.817 4.989 -16.955 1.00 63.47 259 GLU A C 1
ATOM 1892 O O . GLU A 1 259 ? 18.952 4.695 -17.298 1.00 63.47 259 GLU A O 1
ATOM 1897 N N . GLY A 1 260 ? 16.916 5.536 -17.787 1.00 58.91 260 GLY A N 1
ATOM 1898 C CA . GLY A 1 260 ? 17.168 6.142 -19.111 1.00 58.91 260 GLY A CA 1
ATOM 1899 C C . GLY A 1 260 ? 18.268 5.513 -19.986 1.00 58.91 260 GLY A C 1
ATOM 1900 O O . GLY A 1 260 ? 19.454 5.752 -19.776 1.00 58.91 260 GLY A O 1
ATOM 1901 N N . LEU A 1 261 ? 17.889 4.782 -21.038 1.00 51.38 261 LEU A N 1
ATOM 1902 C CA . LEU A 1 261 ? 18.839 4.369 -22.074 1.00 51.38 261 LEU A CA 1
ATOM 1903 C C . LEU A 1 261 ? 18.831 5.407 -23.198 1.00 51.38 261 LEU A C 1
ATOM 1905 O O . LEU A 1 261 ? 17.912 5.404 -24.004 1.00 51.38 261 LEU A O 1
ATOM 1909 N N . PHE A 1 262 ? 19.861 6.246 -23.284 1.00 59.72 262 PHE A N 1
ATOM 1910 C CA . PHE A 1 262 ? 20.035 7.107 -24.453 1.00 59.72 262 PHE A CA 1
ATOM 1911 C C . PHE A 1 262 ? 20.441 6.263 -25.664 1.00 59.72 262 PHE A C 1
ATOM 1913 O O . PHE A 1 262 ? 21.362 5.443 -25.567 1.00 59.72 262 PHE A O 1
ATOM 1920 N N . TRP A 1 263 ? 19.782 6.477 -26.799 1.00 53.88 263 TRP A N 1
ATOM 1921 C CA . TRP A 1 263 ? 20.195 5.905 -28.078 1.00 53.88 263 TRP A CA 1
ATOM 1922 C C . TRP A 1 263 ? 20.496 7.019 -29.086 1.00 53.88 263 TRP A C 1
ATOM 1924 O O . TRP A 1 263 ? 19.894 8.091 -29.062 1.00 53.88 263 TRP A O 1
ATOM 1934 N N . ASP A 1 264 ? 21.474 6.745 -29.945 1.00 53.72 264 ASP A N 1
ATOM 1935 C CA . ASP A 1 264 ? 21.920 7.611 -31.031 1.00 53.72 264 ASP A CA 1
ATOM 1936 C C . ASP A 1 264 ? 20.899 7.598 -32.187 1.00 53.72 264 ASP A C 1
ATOM 1938 O O . ASP A 1 264 ? 20.757 6.610 -32.916 1.00 53.72 264 ASP A O 1
ATOM 1942 N N . ASP A 1 265 ? 20.139 8.686 -32.312 1.00 56.53 265 ASP A N 1
ATOM 1943 C CA . ASP A 1 265 ? 19.035 8.831 -33.271 1.00 56.53 265 ASP A CA 1
ATOM 1944 C C . ASP A 1 265 ? 19.492 9.263 -34.679 1.00 56.53 265 ASP A C 1
ATOM 1946 O O . ASP A 1 265 ? 18.670 9.372 -35.589 1.00 56.53 265 ASP A O 1
ATOM 1950 N N . ASP A 1 266 ? 20.788 9.506 -34.913 1.00 65.19 266 ASP A N 1
ATOM 1951 C CA . ASP A 1 266 ? 21.267 9.940 -36.236 1.00 65.19 266 ASP A CA 1
ATOM 1952 C C . ASP A 1 266 ? 22.001 8.848 -37.038 1.00 65.19 266 ASP A C 1
ATOM 1954 O O . ASP A 1 266 ? 22.229 9.004 -38.244 1.00 65.19 266 ASP A O 1
ATOM 1958 N N . GLY A 1 267 ? 22.271 7.698 -36.412 1.00 60.38 267 GLY A N 1
ATOM 1959 C CA . GLY A 1 267 ? 22.908 6.550 -37.053 1.00 60.38 267 GLY A CA 1
ATOM 1960 C C . GLY A 1 267 ? 24.411 6.722 -37.305 1.00 60.38 267 GLY A C 1
ATOM 1961 O O . GLY A 1 267 ? 24.984 5.903 -38.036 1.00 60.38 267 GLY A O 1
ATOM 1962 N N . ASP A 1 268 ? 25.048 7.743 -36.724 1.00 66.94 268 ASP A N 1
ATOM 1963 C CA . ASP A 1 268 ? 26.494 7.949 -36.710 1.00 66.94 268 ASP A CA 1
ATOM 1964 C C . ASP A 1 268 ? 27.051 7.817 -35.278 1.00 66.94 268 ASP A C 1
ATOM 1966 O O . ASP A 1 268 ? 27.018 8.768 -34.505 1.00 66.94 268 ASP A O 1
ATOM 1970 N N . PRO A 1 269 ? 27.733 6.705 -34.935 1.00 64.19 269 PRO A N 1
ATOM 1971 C CA . PRO A 1 269 ? 28.237 6.468 -33.578 1.00 64.19 269 PRO A CA 1
ATOM 1972 C C . PRO A 1 269 ? 29.344 7.443 -33.117 1.00 64.19 269 PRO A C 1
ATOM 1974 O O . PRO A 1 269 ? 29.949 7.225 -32.065 1.00 64.19 269 PRO A O 1
ATOM 1977 N N . ASN A 1 270 ? 29.677 8.469 -33.908 1.00 67.25 270 ASN A N 1
ATOM 1978 C CA . ASN A 1 270 ? 30.664 9.501 -33.596 1.00 67.25 270 ASN A CA 1
ATOM 1979 C C . ASN A 1 270 ? 30.044 10.873 -33.262 1.00 67.25 270 ASN A C 1
ATOM 1981 O O . ASN A 1 270 ? 30.798 11.804 -32.961 1.00 67.25 270 ASN A O 1
ATOM 1985 N N . THR A 1 271 ? 28.720 11.044 -33.331 1.00 64.12 271 THR A N 1
ATOM 1986 C CA . THR A 1 271 ? 28.037 12.298 -32.978 1.00 64.12 271 THR A CA 1
ATOM 1987 C C . THR A 1 271 ? 27.556 12.261 -31.521 1.00 64.12 271 THR A C 1
ATOM 1989 O O . THR A 1 271 ? 26.807 11.398 -31.086 1.00 64.12 271 THR A O 1
ATOM 1992 N N . GLU A 1 272 ? 27.994 13.230 -30.711 1.00 56.28 272 GLU A N 1
ATOM 1993 C CA . GLU A 1 272 ? 27.583 13.335 -29.295 1.00 56.28 272 GLU A CA 1
ATOM 1994 C C . GLU A 1 272 ? 26.334 14.219 -29.091 1.00 56.28 272 GLU A C 1
ATOM 1996 O O . GLU A 1 272 ? 25.875 14.412 -27.967 1.00 56.28 272 GLU A O 1
ATOM 2001 N N . ALA A 1 273 ? 25.805 14.826 -30.162 1.00 50.75 273 ALA A N 1
ATOM 2002 C CA . ALA A 1 273 ? 24.907 15.980 -30.064 1.00 50.75 273 ALA A CA 1
ATOM 2003 C C . ALA A 1 273 ? 23.405 15.657 -30.154 1.00 50.75 273 ALA A C 1
ATOM 2005 O O . ALA A 1 273 ? 22.596 16.540 -29.865 1.00 50.75 273 ALA A O 1
ATOM 2006 N N . VAL A 1 274 ? 23.020 14.434 -30.531 1.00 47.59 274 VAL A N 1
ATOM 2007 C CA . VAL A 1 274 ? 21.607 14.031 -30.648 1.00 47.59 274 VAL A CA 1
ATOM 2008 C C . VAL A 1 274 ? 21.357 12.790 -29.795 1.00 47.59 274 VAL A C 1
ATOM 2010 O O . VAL A 1 274 ? 21.072 11.702 -30.276 1.00 47.59 274 VAL A O 1
ATOM 2013 N N . LEU A 1 275 ? 21.494 12.970 -28.483 1.00 43.00 275 LEU A N 1
ATOM 2014 C CA . LEU A 1 275 ? 21.000 12.003 -27.510 1.00 43.00 275 LEU A CA 1
ATOM 2015 C C . LEU A 1 275 ? 19.490 12.203 -27.393 1.00 43.00 275 LEU A C 1
ATOM 2017 O O . LEU A 1 275 ? 19.036 13.223 -26.866 1.00 43.00 275 LEU A O 1
ATOM 2021 N N . VAL A 1 276 ? 18.720 11.240 -27.886 1.00 49.28 276 VAL A N 1
ATOM 2022 C CA . VAL A 1 276 ? 17.288 11.156 -27.600 1.00 49.28 276 VAL A CA 1
ATOM 2023 C C . VAL A 1 276 ? 17.134 10.176 -26.442 1.00 49.28 276 VAL A C 1
ATOM 2025 O O . VAL A 1 276 ? 17.733 9.097 -26.451 1.00 49.28 276 VAL A O 1
ATOM 2028 N N . ALA A 1 277 ? 16.435 10.624 -25.395 1.00 53.22 277 ALA A N 1
ATOM 2029 C CA . ALA A 1 277 ? 16.063 9.767 -24.278 1.00 53.22 277 ALA A CA 1
ATOM 2030 C C . ALA A 1 277 ? 15.057 8.735 -24.769 1.00 53.22 277 ALA A C 1
ATOM 2032 O O . ALA A 1 277 ? 14.072 9.148 -25.428 1.00 53.22 277 ALA A O 1
#

InterPro domains:
  IPR060871 Choice-of-anchor F [NF033657] (40-277)

Radius of gyration: 20.42 Å; Cα contacts (8 Å, |Δi|>4): 630; chains: 1; bounding box: 54×38×71 Å

Sequence (277 aa):
MPLKTTQLAFAAAFPLLLTSTLTPAAAGEITGFDGAFGDGIIYIDTTENVTPPGIQSITGALNNDDFTSANGFSPSGVVNCLMASNDNVCNSPPGTGKRYKSWLQGPDGFDLRFLTAPSGGVTEYFNFGKVTNFSGARVAGFSFILGTGTGADFTPVAAGGADGVSFDNLVAATAKAGEWPTVTAGDLDQNPLQRFFFPGGLFGDGGQEGVTGFFSADDAGFEVVPDADLIRLDTGVFFNAEHLALFGDGLLDRTRLPEGLFWDDDGDPNTEAVLVA

Foldseek 3Di:
DDAAEEEEAEAADDDDDDDPPGDFHAAWDFPFWPAKDDQKAWDQDVVLPFDPPQKGWFQQDTQDPPCDVVVVNFLAPDRTAIFGRHPDGSNRAPPSRGATEMEGAARHYMYTYTYHDHRPHHRDYHYRYDYAYQNQDFRLWYKYAYAHDDDPPTDGQDAQCPSVDADPDDDFDPAPDDPRPPQDPVRSLDNSNCPFKQAFADDDCHRPRDHGDDQTRGIWGWTWDADPNRRMIITDWTDDPSCCVPPNTGRDHPVPRDPDDWDDPPPDPPDPDDTDD

Organism: NCBI:txid2606218

Mean predicted aligned error: 11.22 Å

pLDDT: mean 74.39, std 19.71, range [27.56, 97.88]

Solvent-accessible surface area (backbone atoms only — not comparable to full-atom values): 15855 Å² total; per-residue (Å²): 130,81,66,34,40,38,36,40,18,39,39,60,83,78,84,92,69,100,66,92,67,83,65,73,52,40,40,25,42,61,78,34,62,75,46,63,40,69,25,30,44,59,50,61,47,64,92,52,54,29,34,90,81,15,48,35,54,46,78,68,54,79,45,37,81,63,75,36,87,87,56,65,50,45,59,74,81,39,53,24,22,37,24,25,30,36,97,67,56,68,58,51,66,84,91,68,51,47,51,18,40,33,37,32,52,41,83,54,48,27,30,44,31,29,24,27,38,71,53,90,47,57,37,57,64,49,77,35,72,44,84,43,43,55,37,84,46,66,42,58,33,44,30,40,37,42,29,31,55,53,78,94,62,48,42,67,58,54,85,76,34,78,57,62,58,62,62,75,85,79,71,74,40,87,59,85,68,64,86,56,98,79,57,52,95,86,51,68,87,52,60,67,72,58,83,53,49,41,61,36,15,40,62,63,70,14,56,96,75,49,56,56,11,77,78,31,67,57,56,32,36,45,22,47,43,66,46,97,51,26,41,36,38,35,41,47,63,56,47,40,70,62,48,42,74,78,64,42,63,38,54,59,20,65,92,68,58,86,79,76,73,69,46,74,78,82,82,52,100,84,66,86,84,54,72,44,114

Secondary structure (DSSP, 8-state):
-PPEEEEEEEEE-----S----PPPPSEEEEEEEEEEESEEEE--GGGT--TTSEEEEESSTT----SGGGTT-STT--EEEEESSS--TTPPTTSS-SEEEEE-SSS-EEEEEEEEE-SS----EE-EEEEE-SSS-B--EEEEEEES-GGG-EEPPTTTTTS--------B-S-PPSPTT--TTSTTS-TT-TTEETTSBSSS-TTTS---SSBSS-EEEEEEE-TTSSEEEEEEEE-HHHHHHH-SSBPPGGGS-----EESSS-TT--S-EE-